Protein AF-A0A925C8S7-F1 (afdb_monomer_lite)

Secondary structure (DSSP, 8-state):
--TTTBSSSBTTS--B-SSSB-S-SSPPTT-SEEPPPHHHHHHHHHEETTTTSTT--EE-SBTTTBSSPPPB-SBTTBSBSTT--BTTBTTGGGSSPTT-STT---TT----SSSS-EEEEEEESSTTSTT-EEEESPPTT-TTHHHHTSTT--EEE-TT---TTEE---EEPPPP-----------------

Sequence (193 aa):
MGALVTGAYDTTTWGDDGPLFTDDPTHLPGAQFWIPTLDEWMKAARYDPNRFGDGQGGWWMYAGMSDVPLISGAPGEGQTSAGFHTELDPFAEWDIPLGAYPDIMSAYGLWDISGGASEWTEGFLFEGFPRDRILGGSYAGDSNYLINDHASVITSLWPGTGASNAGLRIASIPAAPSAPVLLISALFLRRRR

Foldseek 3Di:
DCCVQDAQFRCVQFDCPDLATRGDLGGDPPHFKDFAAPVRLQCQFFKACQLVHHSNIDGAQFFQNHVADWADDAQPVTQELALYADPVDGCVLQVQDWCSNVSTHHNNRDTDQEEAAFAFHSHAPDPVGRFWTKTGYFYRSNNCR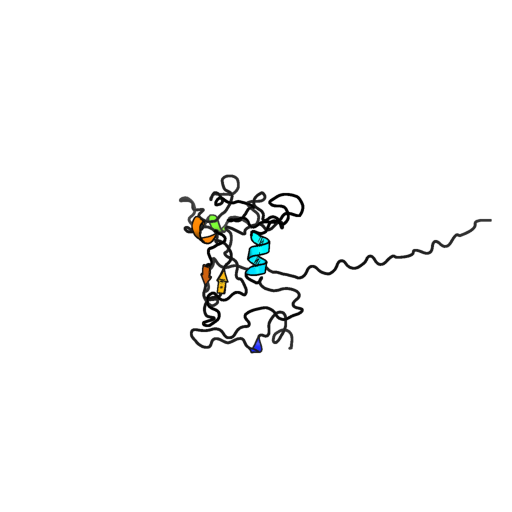RPRRGSVDIDIDGVPPPDPRYDTDMDGDPDDPPDPPPPPPPPDDDDDD

pLDDT: mean 86.59, std 15.98, range [40.0, 98.31]

Radius of gyration: 21.96 Å; chains: 1; bounding box: 50×80×53 Å

Structure (mmCIF, N/CA/C/O backbone):
data_AF-A0A925C8S7-F1
#
_entry.id   AF-A0A925C8S7-F1
#
loop_
_atom_site.group_PDB
_atom_site.id
_atom_site.type_symbol
_atom_site.label_atom_id
_atom_site.label_alt_id
_atom_site.label_comp_id
_atom_site.label_asym_id
_atom_site.label_entity_id
_atom_site.label_seq_id
_atom_site.pdbx_PDB_ins_code
_atom_site.Cartn_x
_atom_site.Cartn_y
_atom_site.Cartn_z
_atom_site.occupancy
_atom_site.B_iso_or_equiv
_atom_site.auth_seq_id
_atom_site.auth_comp_id
_atom_site.auth_asym_id
_atom_site.auth_atom_id
_atom_site.pdbx_PDB_model_num
ATOM 1 N N . MET A 1 1 ? -26.284 -16.530 13.982 1.00 44.78 1 MET A N 1
ATOM 2 C CA . MET A 1 1 ? -26.335 -15.193 13.353 1.00 44.78 1 MET A CA 1
ATOM 3 C C . MET A 1 1 ? -25.449 -14.166 14.088 1.00 44.78 1 MET A C 1
ATOM 5 O O . MET A 1 1 ? -25.812 -13.007 14.130 1.00 44.78 1 MET A O 1
ATOM 9 N N . GLY A 1 2 ? -24.290 -14.552 14.655 1.00 52.06 2 GLY A N 1
ATOM 10 C CA . GLY A 1 2 ? -23.420 -13.627 15.418 1.00 52.06 2 GLY A CA 1
ATOM 11 C C . GLY A 1 2 ? -22.152 -13.162 14.687 1.00 52.06 2 GLY A C 1
ATOM 12 O O . GLY A 1 2 ? -21.673 -12.071 14.949 1.00 52.06 2 GLY A O 1
ATOM 13 N N . ALA A 1 3 ? -21.649 -13.941 13.722 1.00 53.41 3 ALA A N 1
ATOM 14 C CA . ALA A 1 3 ? -20.408 -13.635 12.996 1.00 53.41 3 ALA A CA 1
ATOM 15 C C . ALA A 1 3 ? -20.514 -12.454 12.007 1.00 53.41 3 ALA A C 1
ATOM 17 O O . ALA A 1 3 ? -19.505 -12.018 11.474 1.00 53.41 3 ALA A O 1
ATOM 18 N N . LEU A 1 4 ? -21.734 -11.968 11.743 1.00 57.66 4 LEU A N 1
ATOM 19 C CA . LEU A 1 4 ? -22.007 -10.795 10.899 1.00 57.66 4 LEU A CA 1
ATOM 20 C C . LEU A 1 4 ? -22.246 -9.522 11.727 1.00 57.66 4 LEU A C 1
ATOM 22 O O . LEU A 1 4 ? -22.680 -8.525 11.173 1.00 57.66 4 LEU A O 1
ATOM 26 N N . VAL A 1 5 ? -22.075 -9.602 13.049 1.00 68.94 5 VAL A N 1
ATOM 27 C CA . VAL A 1 5 ? -22.294 -8.493 13.989 1.00 68.94 5 VAL A CA 1
ATOM 28 C C . VAL A 1 5 ? -20.959 -8.100 14.609 1.00 68.94 5 VAL A C 1
ATOM 30 O O . VAL A 1 5 ? -20.624 -6.926 14.656 1.00 68.94 5 VAL A O 1
ATOM 33 N N . THR A 1 6 ? -20.172 -9.094 15.035 1.00 71.69 6 THR A N 1
ATOM 34 C CA . THR A 1 6 ? -18.820 -8.882 15.550 1.00 71.69 6 THR A CA 1
ATOM 35 C C . THR A 1 6 ? -17.863 -9.968 15.058 1.00 71.69 6 THR A C 1
ATOM 37 O O . THR A 1 6 ? -18.210 -11.151 14.968 1.00 71.69 6 THR A O 1
ATOM 40 N N . GLY A 1 7 ? -16.647 -9.551 14.712 1.00 85.38 7 GLY A N 1
ATOM 41 C CA . GLY A 1 7 ? -15.565 -10.400 14.217 1.00 85.38 7 GLY A CA 1
ATOM 42 C C . GLY A 1 7 ? -14.228 -9.681 14.361 1.00 85.38 7 GLY A C 1
ATOM 43 O O . GLY A 1 7 ? -13.838 -9.339 15.472 1.00 85.38 7 GLY A O 1
ATOM 44 N N . ALA A 1 8 ? -13.547 -9.422 13.241 1.00 90.00 8 ALA A N 1
ATOM 45 C CA . ALA A 1 8 ? -12.416 -8.493 13.233 1.00 90.00 8 ALA A CA 1
ATOM 46 C C . ALA A 1 8 ? -12.849 -7.046 13.536 1.00 90.00 8 ALA A C 1
ATOM 48 O O . ALA A 1 8 ? -12.054 -6.284 14.061 1.00 90.00 8 ALA A O 1
ATOM 49 N N . TYR A 1 9 ? -14.109 -6.698 13.264 1.00 90.94 9 TYR A N 1
ATOM 50 C CA . TYR A 1 9 ? -14.705 -5.377 13.487 1.00 90.94 9 TYR A CA 1
ATOM 51 C C . TYR A 1 9 ? -16.067 -5.522 14.178 1.00 90.94 9 TYR A C 1
ATOM 53 O O . TYR A 1 9 ? -16.670 -6.605 14.106 1.00 90.94 9 TYR A O 1
ATOM 61 N N . ASP A 1 10 ? -16.552 -4.462 14.830 1.00 88.38 10 ASP A N 1
ATOM 62 C CA . ASP A 1 10 ? -17.949 -4.356 15.256 1.00 88.38 10 ASP A CA 1
ATOM 63 C C . ASP A 1 10 ? -18.743 -3.691 14.131 1.00 88.38 10 ASP A C 1
ATOM 65 O O . ASP A 1 10 ? -18.639 -2.496 13.881 1.00 88.38 10 ASP A O 1
ATOM 69 N N . THR A 1 11 ? -19.541 -4.470 13.406 1.00 87.19 11 THR A N 1
ATOM 70 C CA . THR A 1 11 ? -20.295 -3.938 12.265 1.00 87.19 11 THR A CA 1
ATOM 71 C C . THR A 1 11 ? -21.618 -3.302 12.685 1.00 87.19 11 THR A C 1
ATOM 73 O O . THR A 1 11 ? -22.384 -2.873 11.826 1.00 87.19 11 THR A O 1
ATOM 76 N N . THR A 1 12 ? -21.934 -3.253 13.985 1.00 83.00 12 THR A N 1
ATOM 77 C CA . THR A 1 12 ? -23.134 -2.557 14.484 1.00 83.00 12 THR A CA 1
ATOM 78 C C . THR A 1 12 ? -22.972 -1.047 14.496 1.00 83.00 12 THR A C 1
ATOM 80 O O . THR A 1 12 ? -23.975 -0.335 14.482 1.00 83.00 12 THR A O 1
ATOM 83 N N . THR A 1 13 ? -21.728 -0.565 14.498 1.00 78.19 13 THR A N 1
ATOM 84 C CA . THR A 1 13 ? -21.407 0.860 14.405 1.00 78.19 13 THR A CA 1
ATOM 85 C C . THR A 1 13 ? -21.494 1.359 12.967 1.00 78.19 13 THR A C 1
ATOM 87 O O . THR A 1 13 ? -21.661 2.554 12.747 1.00 78.19 13 THR A O 1
ATOM 90 N N . TRP A 1 14 ? -21.453 0.456 11.983 1.00 85.06 14 TRP A N 1
AT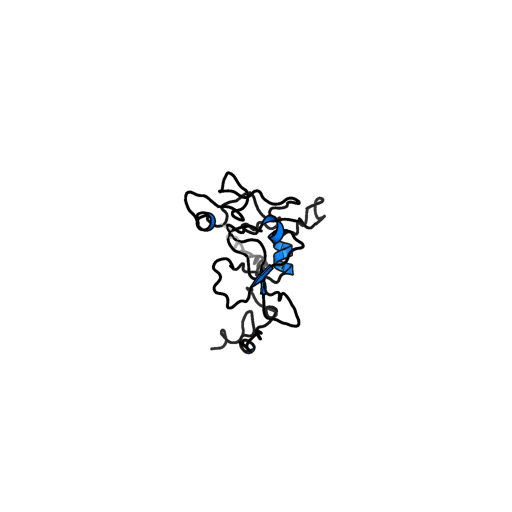OM 91 C CA . TRP A 1 14 ? -21.329 0.813 10.577 1.00 85.06 14 TRP A CA 1
ATOM 92 C C . TRP A 1 14 ? -22.607 1.451 10.038 1.00 85.06 14 TRP A C 1
ATOM 94 O O . TRP A 1 14 ? -23.706 0.898 10.116 1.00 85.06 14 TRP A O 1
ATOM 104 N N . GLY A 1 15 ? -22.426 2.609 9.426 1.00 77.19 15 GLY A N 1
ATOM 105 C CA . GLY A 1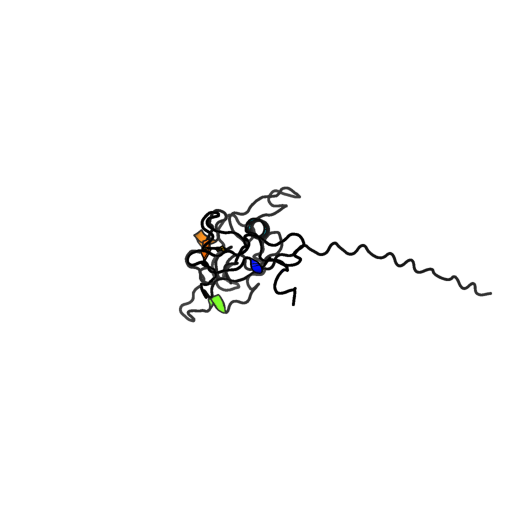 15 ? -23.474 3.435 8.867 1.00 77.19 15 GLY A CA 1
ATOM 106 C C . GLY A 1 15 ? -22.881 4.443 7.893 1.00 77.19 15 GLY A C 1
ATOM 107 O O . GLY A 1 15 ? -21.674 4.699 7.877 1.00 77.19 15 GLY A O 1
ATOM 108 N N . ASP A 1 16 ? -23.760 4.980 7.057 1.00 69.38 16 ASP A N 1
ATOM 109 C CA . ASP A 1 16 ? -23.465 6.084 6.153 1.00 69.38 16 ASP A CA 1
ATOM 110 C C . ASP A 1 16 ? -24.301 7.280 6.620 1.00 69.38 16 ASP A C 1
ATOM 112 O O . ASP A 1 16 ? -25.495 7.383 6.323 1.00 69.38 16 ASP A O 1
ATOM 116 N N . ASP A 1 17 ? -23.678 8.149 7.417 1.00 67.94 17 ASP A N 1
ATOM 117 C CA . ASP A 1 17 ? -24.306 9.339 8.001 1.00 67.94 17 ASP A CA 1
ATOM 118 C C . ASP A 1 17 ? -24.150 10.562 7.069 1.00 67.94 17 ASP A C 1
ATOM 120 O O . ASP A 1 17 ? -24.101 11.716 7.507 1.00 67.94 17 ASP A O 1
ATOM 124 N N . GLY A 1 18 ? -24.074 10.334 5.753 1.00 72.44 18 GLY A N 1
ATOM 125 C CA . GLY A 1 18 ? -23.979 11.372 4.731 1.00 72.44 18 GLY A CA 1
ATOM 126 C C . GLY A 1 18 ? -22.533 11.613 4.284 1.00 72.44 18 GLY A C 1
ATOM 127 O O . GLY A 1 18 ? -22.016 10.851 3.477 1.00 72.44 18 GLY A O 1
ATOM 128 N N . PRO A 1 19 ? -21.854 12.703 4.696 1.00 70.94 19 PRO A N 1
ATOM 129 C CA . PRO A 1 19 ? -20.469 12.936 4.282 1.00 70.94 19 PRO A CA 1
ATOM 130 C C . PRO A 1 19 ? -19.440 12.105 5.069 1.00 70.94 19 PRO A C 1
ATOM 132 O O . PRO A 1 19 ? -18.250 12.222 4.779 1.00 70.94 19 PRO A O 1
ATOM 135 N N . LEU A 1 20 ? -19.873 11.337 6.075 1.00 80.31 20 LEU A N 1
ATOM 136 C CA . LEU A 1 20 ? -19.035 10.621 7.037 1.00 80.31 20 LEU A CA 1
ATOM 137 C C . LEU A 1 20 ? -19.468 9.163 7.157 1.00 80.31 20 LEU A C 1
ATOM 139 O O . LEU A 1 20 ? -20.656 8.857 7.048 1.00 80.31 20 LEU A O 1
ATOM 143 N N . PHE A 1 21 ? -18.508 8.305 7.488 1.00 77.62 21 PHE A N 1
ATOM 144 C CA . PHE A 1 21 ? -18.774 6.935 7.908 1.00 77.62 21 PHE A CA 1
ATOM 145 C C . PHE A 1 21 ? -18.644 6.796 9.419 1.00 77.62 21 PHE A C 1
ATOM 147 O O . PHE A 1 21 ? -17.892 7.528 10.068 1.00 77.62 21 PHE A O 1
ATOM 154 N N . THR A 1 22 ? -19.391 5.846 9.971 1.00 79.75 22 THR A N 1
ATOM 155 C CA . THR A 1 22 ? -19.389 5.519 11.404 1.00 79.75 22 THR A CA 1
ATOM 156 C C . THR A 1 22 ? -18.744 4.165 11.698 1.00 79.75 22 THR A C 1
ATOM 158 O O . THR A 1 22 ? -18.943 3.602 12.770 1.00 79.75 22 THR A O 1
ATOM 161 N N . ASP A 1 23 ? -17.989 3.625 10.742 1.00 82.12 23 ASP A N 1
ATOM 162 C CA . ASP A 1 23 ? -17.251 2.380 10.903 1.00 82.12 23 ASP A CA 1
ATOM 163 C C . ASP A 1 23 ? -16.027 2.537 11.818 1.00 82.12 23 ASP A C 1
ATOM 165 O O . ASP A 1 23 ? -15.499 3.63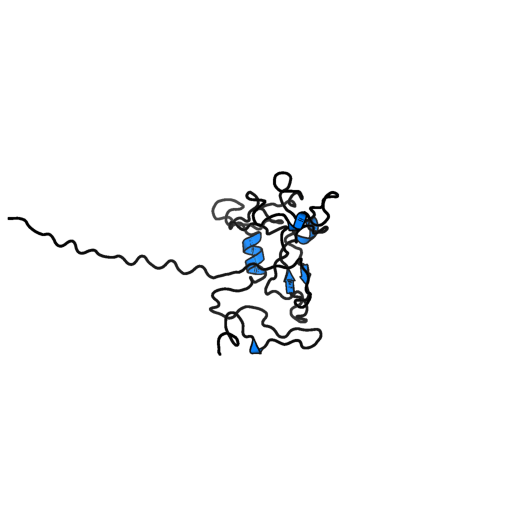0 12.042 1.00 82.12 23 ASP A O 1
ATOM 169 N N . ASP A 1 24 ? -15.577 1.419 12.387 1.00 78.56 24 ASP A N 1
ATOM 170 C CA . ASP A 1 24 ? -14.487 1.448 13.358 1.00 78.56 24 ASP A CA 1
ATOM 171 C C . ASP A 1 24 ? -13.149 1.844 12.685 1.00 78.56 24 ASP A C 1
ATOM 173 O O . ASP A 1 24 ? -12.842 1.394 11.574 1.00 78.56 24 ASP A O 1
ATOM 177 N N . PRO A 1 25 ? -12.314 2.683 13.332 1.00 76.69 25 PRO A N 1
ATOM 178 C CA . PRO A 1 25 ? -10.999 3.068 12.815 1.00 76.69 25 PRO A CA 1
ATOM 179 C C . PRO A 1 25 ? -9.988 1.929 12.785 1.00 76.69 25 PRO A C 1
ATOM 181 O O . PRO A 1 25 ? -9.021 2.032 12.049 1.00 76.69 25 PRO A O 1
ATOM 184 N N . THR A 1 26 ? -10.146 0.907 13.622 1.00 86.19 26 THR A N 1
ATOM 185 C CA . THR A 1 26 ? -9.201 -0.207 13.730 1.00 86.19 26 THR A CA 1
ATOM 186 C C . THR A 1 26 ? -9.927 -1.478 14.122 1.00 86.19 26 THR A C 1
ATOM 188 O O . THR A 1 26 ? -10.945 -1.432 14.818 1.00 86.19 26 THR A O 1
ATOM 191 N N . HIS A 1 27 ? -9.364 -2.615 13.743 1.00 92.75 27 HIS A N 1
ATOM 192 C CA . HIS A 1 27 ? -9.842 -3.922 14.168 1.00 92.75 27 HIS A CA 1
ATOM 193 C C . HIS A 1 27 ? -9.910 -4.086 15.701 1.00 92.75 27 HIS A C 1
ATOM 195 O O . HIS A 1 27 ? -9.192 -3.452 16.480 1.00 92.75 27 HIS A O 1
ATOM 201 N N . LEU A 1 28 ? -10.782 -4.993 16.143 1.00 92.06 28 LEU A N 1
ATOM 202 C CA . LEU A 1 28 ? -10.978 -5.364 17.539 1.00 92.06 28 LEU A CA 1
ATOM 203 C C . LEU A 1 28 ? -9.812 -6.222 18.065 1.00 92.06 28 LEU A C 1
ATOM 205 O O . LEU A 1 28 ? -9.273 -7.067 17.339 1.00 92.06 28 LEU A O 1
ATOM 209 N N . PRO A 1 29 ? -9.470 -6.108 19.364 1.00 90.00 29 PRO A N 1
ATOM 210 C CA . PRO A 1 29 ? -8.509 -7.003 19.995 1.00 90.00 29 PRO A CA 1
ATOM 211 C C . PRO A 1 29 ? -8.877 -8.479 19.799 1.00 90.00 29 PRO A C 1
ATOM 213 O O . PRO A 1 29 ? -9.998 -8.901 20.080 1.00 90.00 29 PRO A O 1
ATOM 216 N N . GLY A 1 30 ? -7.906 -9.281 19.361 1.00 87.31 30 GLY A N 1
ATOM 217 C CA . GLY A 1 30 ? -8.098 -10.712 19.108 1.00 87.31 30 GLY A CA 1
ATOM 218 C C . GLY A 1 30 ? -8.568 -11.061 17.692 1.00 87.31 30 GLY A C 1
ATOM 219 O O . GLY A 1 30 ? -8.778 -12.246 17.418 1.00 87.31 30 GLY A O 1
ATOM 220 N N . ALA A 1 31 ? -8.695 -10.080 16.789 1.00 91.25 31 ALA A N 1
ATOM 221 C CA . ALA A 1 31 ? -8.850 -10.343 15.361 1.00 91.25 31 ALA A CA 1
ATOM 222 C C . ALA A 1 31 ? -7.713 -11.249 14.848 1.00 91.25 31 ALA A C 1
ATOM 224 O O . ALA A 1 31 ? -6.544 -11.061 15.182 1.00 91.25 31 ALA A O 1
ATOM 225 N N . GLN A 1 32 ? -8.058 -12.258 14.043 1.00 90.25 32 GLN A N 1
ATOM 226 C CA . GLN A 1 32 ? -7.066 -13.156 13.430 1.00 90.25 32 GLN A CA 1
ATOM 227 C C . GLN A 1 32 ? -6.584 -12.641 12.072 1.00 90.25 32 GLN A C 1
ATOM 229 O O . GLN A 1 32 ? -5.435 -12.869 11.708 1.00 90.25 32 GLN A O 1
ATOM 234 N N . PHE A 1 33 ? -7.468 -11.950 11.352 1.00 92.31 33 PHE A N 1
ATOM 235 C CA . PHE A 1 33 ? -7.221 -11.347 10.049 1.00 92.31 33 PHE A CA 1
ATOM 236 C C . PHE A 1 33 ? -7.908 -9.984 10.005 1.00 92.31 33 PHE A C 1
ATOM 238 O O . PHE A 1 33 ? -9.047 -9.876 10.464 1.00 92.31 33 PHE A O 1
ATOM 245 N N . TRP A 1 34 ? -7.236 -8.973 9.467 1.00 95.06 34 TRP A N 1
ATOM 246 C CA . TRP A 1 34 ? -7.757 -7.608 9.346 1.00 95.06 34 TRP A CA 1
ATOM 247 C C . TRP A 1 34 ? -7.114 -6.886 8.154 1.00 95.06 34 TRP A C 1
ATOM 249 O O . TRP A 1 34 ? -6.152 -7.379 7.557 1.00 95.06 34 TRP A O 1
ATOM 259 N N . ILE A 1 35 ? -7.667 -5.735 7.780 1.00 94.81 35 ILE A N 1
ATOM 260 C CA . ILE A 1 35 ? -7.003 -4.791 6.874 1.00 94.81 35 ILE A CA 1
ATOM 261 C C . ILE A 1 35 ? -5.860 -4.147 7.668 1.00 94.81 35 ILE A C 1
ATOM 263 O O . ILE A 1 35 ? -6.124 -3.711 8.774 1.00 94.81 35 ILE A O 1
ATOM 267 N N . PRO A 1 36 ? -4.613 -4.065 7.179 1.00 96.12 36 PRO A N 1
ATOM 268 C CA . PRO A 1 36 ? -3.522 -3.461 7.933 1.00 96.12 36 PRO A CA 1
ATOM 269 C C . PRO A 1 36 ? -3.837 -2.032 8.389 1.00 96.12 36 PRO A C 1
ATOM 271 O O . PRO A 1 36 ? -4.373 -1.216 7.631 1.00 96.12 36 PRO A O 1
ATOM 274 N N . THR A 1 37 ? -3.411 -1.687 9.600 1.00 95.19 37 THR A N 1
ATOM 275 C CA . THR A 1 37 ? -3.263 -0.276 9.979 1.00 95.19 37 THR A CA 1
ATOM 276 C C . THR A 1 37 ? -2.218 0.397 9.082 1.00 95.19 37 THR A C 1
ATOM 278 O O . THR A 1 37 ? -1.364 -0.271 8.488 1.00 95.19 37 THR A O 1
ATOM 281 N N . LEU A 1 38 ? -2.233 1.732 9.003 1.00 94.69 38 LEU A N 1
ATOM 282 C CA . LEU A 1 38 ? -1.199 2.460 8.259 1.00 94.69 38 LEU A CA 1
ATOM 283 C C . LEU A 1 38 ? 0.210 2.145 8.790 1.00 94.69 38 LEU A C 1
ATOM 285 O O . LEU A 1 38 ? 1.130 1.955 8.000 1.00 94.69 38 LEU A O 1
ATOM 289 N N . ASP A 1 39 ? 0.374 2.036 10.108 1.00 95.19 39 ASP A N 1
ATOM 290 C CA . ASP A 1 39 ? 1.664 1.728 10.732 1.00 95.19 39 ASP A CA 1
ATOM 291 C C . ASP A 1 39 ? 2.158 0.320 10.380 1.00 95.19 39 ASP A C 1
ATOM 293 O O . ASP A 1 39 ? 3.337 0.131 10.063 1.00 95.19 39 ASP A O 1
ATOM 297 N N . GLU A 1 40 ? 1.266 -0.675 10.401 1.00 96.56 40 GLU A N 1
ATOM 298 C CA . GLU A 1 40 ? 1.587 -2.041 9.975 1.00 96.56 40 GLU A CA 1
ATOM 299 C C . GLU A 1 40 ? 1.978 -2.080 8.501 1.00 96.56 40 GLU A C 1
ATOM 301 O O . GLU A 1 40 ? 3.010 -2.666 8.160 1.00 96.56 40 GLU A O 1
ATOM 306 N N . TRP A 1 41 ? 1.196 -1.420 7.642 1.00 96.88 41 TRP A N 1
ATOM 307 C CA . TRP A 1 41 ? 1.466 -1.342 6.211 1.00 96.88 41 TRP A CA 1
ATOM 308 C C . TRP A 1 41 ? 2.812 -0.669 5.934 1.00 96.88 41 TRP A C 1
ATOM 310 O O . TRP A 1 41 ? 3.669 -1.241 5.262 1.00 96.88 41 TRP A O 1
ATOM 320 N N . MET A 1 42 ? 3.050 0.507 6.522 1.00 97.00 42 MET A N 1
ATOM 321 C CA . MET A 1 42 ? 4.291 1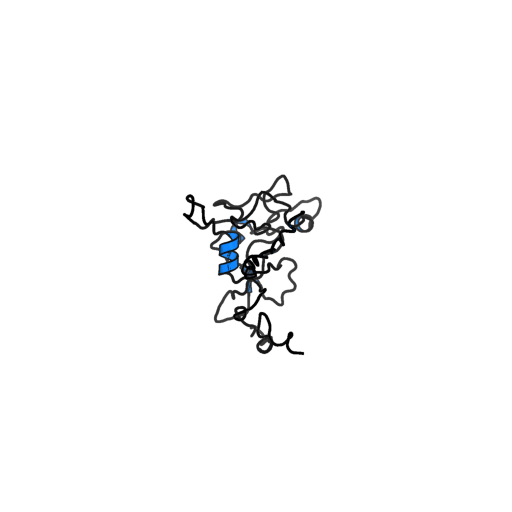.263 6.353 1.00 97.00 42 MET A CA 1
ATOM 322 C C . MET A 1 42 ? 5.500 0.463 6.819 1.00 97.00 42 MET A C 1
ATOM 324 O O . MET A 1 42 ? 6.507 0.393 6.107 1.00 97.00 42 MET A O 1
ATOM 328 N N . LYS A 1 43 ? 5.410 -0.171 7.991 1.00 97.31 43 LYS A N 1
ATOM 329 C CA . LYS A 1 43 ? 6.491 -1.008 8.511 1.00 97.31 43 LYS A CA 1
ATOM 330 C C . LYS A 1 43 ? 6.772 -2.180 7.580 1.00 97.31 43 LYS A C 1
ATOM 332 O O . LYS A 1 43 ? 7.923 -2.387 7.211 1.00 97.31 43 LYS A O 1
ATOM 337 N N . ALA A 1 44 ? 5.745 -2.917 7.170 1.00 97.06 44 ALA A N 1
ATOM 338 C CA . ALA A 1 44 ? 5.923 -4.077 6.307 1.00 97.06 44 ALA A CA 1
ATOM 339 C C . ALA A 1 44 ? 6.449 -3.695 4.911 1.00 97.06 44 ALA A C 1
ATOM 341 O O . ALA A 1 44 ? 7.215 -4.454 4.314 1.00 97.06 44 ALA A O 1
ATOM 342 N N . ALA A 1 45 ? 6.080 -2.513 4.413 1.00 97.19 45 ALA A N 1
ATOM 343 C CA . ALA A 1 45 ? 6.481 -2.006 3.109 1.00 97.19 45 ALA A CA 1
ATOM 344 C C . ALA A 1 45 ? 7.911 -1.436 3.072 1.00 97.19 45 ALA A C 1
ATOM 346 O O . ALA A 1 45 ? 8.612 -1.611 2.074 1.00 97.19 45 ALA A O 1
ATOM 347 N N . ARG A 1 46 ? 8.344 -0.726 4.125 1.00 97.31 46 ARG A N 1
ATOM 348 C CA . ARG A 1 46 ? 9.537 0.147 4.072 1.00 97.31 46 ARG A CA 1
ATOM 349 C C . ARG A 1 46 ? 10.529 -0.023 5.212 1.00 97.31 46 ARG A C 1
ATOM 351 O O . ARG A 1 46 ? 11.671 0.418 5.069 1.00 97.31 46 ARG A O 1
ATOM 358 N N . TYR A 1 47 ? 10.133 -0.613 6.336 1.00 98.31 47 TYR A N 1
ATOM 359 C CA . TYR A 1 47 ? 11.085 -0.861 7.410 1.00 98.31 47 TYR A CA 1
ATOM 360 C C . TYR A 1 47 ? 11.914 -2.100 7.091 1.00 98.31 47 TYR A C 1
ATOM 362 O O . TYR A 1 47 ? 11.387 -3.162 6.769 1.00 98.31 47 TYR A O 1
ATOM 370 N N . ASP A 1 48 ? 13.221 -1.957 7.222 1.00 98.31 48 ASP A N 1
ATOM 371 C CA . ASP A 1 48 ? 14.179 -3.038 7.096 1.00 98.31 48 ASP A CA 1
ATOM 372 C C . ASP A 1 48 ? 14.913 -3.183 8.433 1.00 98.31 48 ASP A C 1
ATOM 374 O O . ASP A 1 48 ? 15.587 -2.236 8.850 1.00 98.31 48 ASP A O 1
ATOM 378 N N . PRO A 1 49 ? 14.791 -4.331 9.130 1.00 98.00 49 PRO A N 1
ATOM 379 C CA . PRO A 1 49 ? 15.436 -4.548 10.423 1.00 98.00 49 PRO A CA 1
ATOM 380 C C . PRO A 1 49 ? 16.967 -4.614 10.342 1.00 98.00 49 PRO A C 1
ATOM 382 O O . PRO A 1 49 ? 17.617 -4.529 11.382 1.00 98.00 49 PRO A O 1
ATOM 385 N N . ASN A 1 50 ? 17.534 -4.745 9.140 1.00 97.94 50 ASN A N 1
ATOM 386 C CA . ASN A 1 50 ? 18.963 -4.932 8.905 1.00 97.94 50 ASN A CA 1
ATOM 387 C C . ASN A 1 50 ? 19.573 -3.881 7.966 1.00 97.94 50 ASN A C 1
ATOM 389 O O . ASN A 1 50 ? 20.688 -4.073 7.473 1.00 97.94 50 ASN A O 1
ATOM 393 N N . ARG A 1 51 ? 18.874 -2.764 7.720 1.00 97.50 51 ARG A N 1
ATOM 394 C CA . ARG A 1 51 ? 19.288 -1.751 6.737 1.00 97.50 51 ARG A CA 1
ATOM 395 C C . ARG A 1 51 ? 20.728 -1.268 6.913 1.00 97.50 51 ARG A C 1
ATOM 397 O O . ARG A 1 51 ? 21.436 -1.059 5.932 1.00 97.50 51 ARG A O 1
ATOM 404 N N . PHE A 1 52 ? 21.152 -1.055 8.157 1.00 98.00 52 PHE A N 1
ATOM 405 C CA . PHE A 1 52 ? 22.483 -0.548 8.502 1.00 98.00 52 PHE A CA 1
ATOM 406 C C . PHE A 1 52 ? 23.414 -1.645 9.048 1.00 98.00 52 PHE A C 1
ATOM 408 O O . PHE A 1 52 ? 24.441 -1.347 9.657 1.00 98.00 52 PHE A O 1
ATOM 415 N N . GLY A 1 53 ? 23.070 -2.916 8.830 1.00 95.56 53 GLY A N 1
ATOM 416 C CA . GLY A 1 53 ? 23.759 -4.085 9.377 1.00 95.56 53 GLY A CA 1
ATOM 417 C C . GLY A 1 53 ? 22.852 -4.918 10.281 1.00 95.56 53 GLY A C 1
ATOM 418 O O . GLY A 1 53 ? 21.719 -4.538 10.557 1.00 95.56 53 GLY A O 1
ATOM 419 N N . ASP A 1 54 ? 23.357 -6.060 10.748 1.00 97.12 54 ASP A N 1
ATOM 420 C CA . ASP A 1 54 ? 22.580 -7.032 11.531 1.00 97.12 54 ASP A CA 1
ATOM 421 C C . ASP A 1 54 ? 21.932 -6.394 12.775 1.00 97.12 54 ASP A C 1
ATOM 423 O O . ASP A 1 54 ? 22.619 -5.822 13.629 1.00 97.12 54 ASP A O 1
ATOM 427 N N . GLY A 1 55 ? 20.598 -6.436 12.834 1.00 96.25 55 GLY A N 1
ATOM 428 C CA . GLY A 1 55 ? 19.775 -5.833 13.885 1.00 96.25 55 GLY A CA 1
ATOM 429 C C . GLY A 1 55 ? 19.750 -4.299 13.913 1.00 96.25 55 GLY A C 1
ATOM 430 O O . GLY A 1 55 ? 19.173 -3.715 14.834 1.00 96.25 55 GLY A O 1
ATOM 431 N N . GLN A 1 56 ? 20.373 -3.628 12.944 1.00 97.94 56 GLN A N 1
ATOM 432 C CA . GLN A 1 56 ? 20.415 -2.170 12.846 1.00 97.94 56 GLN A CA 1
ATOM 433 C C . GLN A 1 56 ? 19.415 -1.692 11.794 1.00 97.94 56 GLN A C 1
ATOM 435 O O . GLN A 1 56 ? 19.748 -1.495 10.624 1.00 97.94 56 GLN A O 1
ATOM 440 N N . GLY A 1 57 ? 18.167 -1.518 12.223 1.00 97.94 57 GLY A N 1
ATOM 441 C CA . GLY A 1 57 ? 17.076 -1.223 11.304 1.00 97.94 57 GLY A CA 1
ATOM 442 C C . GLY A 1 57 ? 16.992 0.226 10.818 1.00 97.94 57 GLY A C 1
ATOM 443 O O . GLY A 1 57 ? 17.551 1.147 11.415 1.00 97.94 57 GLY A O 1
ATOM 444 N N . GLY A 1 58 ? 16.230 0.436 9.744 1.00 98.25 58 GLY A N 1
ATOM 445 C CA . GLY A 1 58 ? 15.964 1.748 9.153 1.00 98.25 58 GLY A CA 1
ATOM 446 C C . GLY A 1 58 ? 14.807 1.736 8.147 1.00 98.25 58 GLY A C 1
ATOM 447 O O . GLY A 1 58 ? 14.269 0.684 7.820 1.00 98.25 58 GLY A O 1
ATOM 448 N N . TRP A 1 59 ? 14.423 2.920 7.658 1.00 98.12 59 TRP A N 1
ATOM 449 C CA . TRP A 1 59 ? 13.221 3.130 6.829 1.00 98.12 59 TRP A CA 1
ATOM 450 C C . TRP A 1 59 ? 13.543 3.598 5.415 1.00 98.12 59 TRP A C 1
ATOM 452 O O . TRP A 1 59 ? 14.009 4.725 5.240 1.00 98.12 59 TRP A O 1
ATOM 462 N N . TRP A 1 60 ? 13.300 2.766 4.412 1.00 98.31 60 TRP A N 1
ATOM 463 C CA . TRP A 1 60 ? 13.489 3.140 3.010 1.00 98.31 60 TRP A CA 1
ATOM 464 C C . TRP A 1 60 ? 12.483 4.212 2.568 1.00 98.31 60 TRP A C 1
ATOM 466 O O . TRP A 1 60 ? 11.338 4.213 3.025 1.00 98.31 60 TRP A O 1
ATOM 476 N N . MET A 1 61 ? 12.903 5.142 1.702 1.00 97.88 61 MET A N 1
ATOM 477 C CA . MET A 1 61 ? 11.998 6.185 1.188 1.00 97.88 61 MET A CA 1
ATOM 478 C C . MET A 1 61 ? 10.980 5.628 0.188 1.00 97.88 61 MET A C 1
ATOM 480 O O . MET A 1 61 ? 9.851 6.115 0.135 1.00 97.88 61 MET A O 1
ATOM 484 N N . TYR A 1 62 ? 11.346 4.589 -0.560 1.00 97.69 62 TYR A N 1
ATOM 485 C CA . TYR A 1 62 ? 10.494 3.920 -1.541 1.00 97.69 62 TYR A CA 1
ATOM 486 C C . TYR A 1 62 ? 10.407 2.415 -1.253 1.00 97.69 62 TYR A C 1
ATOM 488 O O . TYR A 1 62 ? 11.147 1.867 -0.430 1.00 97.69 62 TYR A O 1
ATOM 496 N N . ALA A 1 63 ? 9.476 1.743 -1.932 1.00 94.94 63 ALA A N 1
ATOM 497 C CA . ALA A 1 63 ? 9.386 0.285 -1.945 1.00 94.94 63 ALA A CA 1
ATOM 498 C C . ALA A 1 63 ? 10.654 -0.363 -2.538 1.00 94.94 63 ALA A C 1
ATOM 500 O O . ALA A 1 63 ? 11.494 0.310 -3.135 1.00 94.94 63 ALA A O 1
ATOM 501 N N . GLY A 1 64 ? 10.796 -1.683 -2.384 1.00 96.06 64 GLY A N 1
ATOM 502 C CA . GLY A 1 64 ? 11.925 -2.414 -2.972 1.00 96.06 64 GLY A CA 1
ATOM 503 C C . GLY A 1 64 ? 13.267 -2.149 -2.286 1.00 96.06 64 GLY A C 1
ATOM 504 O O . GLY A 1 64 ? 14.307 -2.253 -2.926 1.00 96.06 64 GLY A O 1
ATOM 505 N N . MET A 1 65 ? 13.246 -1.763 -1.003 1.00 97.56 65 MET A N 1
ATOM 506 C CA . MET A 1 65 ? 14.445 -1.462 -0.210 1.00 97.56 65 MET A CA 1
ATOM 507 C C . MET A 1 65 ? 15.325 -0.358 -0.831 1.00 97.56 65 MET A C 1
ATOM 509 O O . MET A 1 65 ? 16.542 -0.501 -0.934 1.00 97.56 65 MET A O 1
ATOM 513 N N . SER A 1 66 ? 14.701 0.747 -1.260 1.00 96.94 66 SER A N 1
ATOM 514 C CA . SER A 1 66 ? 15.358 1.799 -2.044 1.00 96.94 66 SER A CA 1
ATOM 515 C C . SER A 1 66 ? 15.123 3.213 -1.493 1.00 96.94 66 SER A C 1
ATOM 517 O O . SER A 1 66 ? 14.064 3.534 -0.952 1.00 96.94 66 SER A O 1
ATOM 519 N N . ASP A 1 67 ? 16.116 4.091 -1.667 1.00 97.81 67 ASP A N 1
ATOM 520 C CA . ASP A 1 67 ? 15.992 5.543 -1.440 1.00 97.81 67 ASP A CA 1
ATOM 521 C C . ASP A 1 67 ? 15.711 6.335 -2.726 1.00 97.81 67 ASP A C 1
ATOM 523 O O . ASP A 1 67 ? 15.565 7.557 -2.693 1.00 97.81 67 ASP A O 1
ATOM 527 N N . VAL A 1 68 ? 15.617 5.646 -3.862 1.00 97.56 68 VAL A N 1
ATOM 528 C CA . VAL A 1 68 ? 15.221 6.220 -5.151 1.00 97.56 68 VAL A CA 1
ATOM 529 C C . VAL A 1 68 ? 13.950 5.538 -5.666 1.00 97.56 68 VAL A C 1
ATOM 531 O O . VAL A 1 68 ? 13.738 4.363 -5.348 1.00 97.56 68 VAL A O 1
ATOM 534 N N . PRO A 1 69 ? 13.109 6.237 -6.453 1.00 97.25 69 PRO A N 1
ATOM 535 C CA . PRO A 1 69 ? 11.920 5.631 -7.040 1.00 97.25 69 PRO A CA 1
ATOM 536 C C . PRO A 1 69 ? 12.258 4.399 -7.882 1.00 97.25 69 PRO A C 1
ATOM 538 O O . PRO A 1 69 ? 13.306 4.352 -8.531 1.00 97.25 69 PRO A O 1
ATOM 541 N N . LEU A 1 70 ? 11.343 3.431 -7.902 1.00 98.00 70 LEU A N 1
ATOM 542 C CA . LEU A 1 70 ? 11.425 2.281 -8.798 1.00 98.00 70 LEU A CA 1
ATOM 543 C C . LEU A 1 70 ? 11.278 2.727 -10.255 1.00 98.00 70 LEU A C 1
ATOM 545 O O . LEU A 1 70 ? 10.568 3.683 -10.560 1.00 98.00 70 LEU A O 1
ATOM 549 N N . ILE A 1 71 ? 11.944 2.027 -11.167 1.00 98.19 71 ILE A N 1
ATOM 550 C CA . ILE A 1 71 ? 11.840 2.299 -12.602 1.00 98.19 71 ILE A CA 1
ATOM 551 C C . ILE A 1 71 ? 10.542 1.682 -13.127 1.00 98.19 71 ILE A C 1
ATOM 553 O O . ILE A 1 71 ? 10.359 0.470 -13.057 1.00 98.19 71 ILE A O 1
ATOM 557 N N . SER A 1 72 ? 9.647 2.498 -13.675 1.00 97.94 72 SER A N 1
ATOM 558 C CA . SER A 1 72 ? 8.436 2.004 -14.337 1.00 97.94 72 SER A CA 1
ATOM 559 C C . SER A 1 72 ? 8.753 1.214 -15.611 1.00 97.94 72 SER A C 1
ATOM 561 O O . SER A 1 72 ? 9.634 1.600 -16.383 1.00 97.94 72 SER A O 1
ATOM 563 N N . GLY A 1 73 ? 8.018 0.130 -15.858 1.00 96.56 73 GLY A N 1
ATOM 564 C CA . GLY A 1 73 ? 8.114 -0.626 -17.104 1.00 96.56 73 GLY A CA 1
ATOM 565 C C . GLY A 1 73 ? 7.498 -2.015 -17.012 1.00 96.56 73 GLY A C 1
ATOM 566 O O . GLY A 1 73 ? 7.185 -2.502 -15.927 1.00 96.56 73 GLY A O 1
ATOM 567 N N . ALA A 1 74 ? 7.364 -2.681 -18.159 1.00 95.88 74 ALA A N 1
ATOM 568 C CA . ALA A 1 74 ? 6.933 -4.074 -18.210 1.00 95.88 74 ALA A CA 1
ATOM 569 C C . ALA A 1 74 ? 7.900 -4.990 -17.425 1.00 95.88 74 ALA A C 1
ATOM 571 O O . ALA A 1 74 ? 9.088 -4.666 -17.296 1.00 95.88 74 ALA A O 1
ATOM 572 N N . PRO A 1 75 ? 7.440 -6.153 -16.932 1.00 96.19 75 PRO A N 1
ATOM 573 C CA . PRO A 1 75 ? 8.315 -7.138 -16.303 1.00 96.19 75 PRO A CA 1
ATOM 574 C C . PRO A 1 75 ? 9.517 -7.497 -17.192 1.00 96.19 75 PRO A C 1
ATOM 576 O O . PRO A 1 75 ? 9.357 -7.786 -18.377 1.00 96.19 75 PRO A O 1
ATOM 579 N N . GLY A 1 76 ? 10.722 -7.469 -16.618 1.00 95.19 76 GLY A N 1
ATOM 580 C CA . GLY A 1 76 ? 11.990 -7.679 -17.333 1.00 95.19 76 GLY A CA 1
ATOM 581 C C . GLY A 1 76 ? 12.660 -6.398 -17.847 1.00 95.19 76 GLY A C 1
ATOM 582 O O . GLY A 1 76 ? 13.868 -6.407 -18.061 1.00 95.19 76 GLY A O 1
ATOM 583 N N . GLU A 1 77 ? 11.912 -5.299 -17.968 1.00 95.81 77 GLU A N 1
ATOM 584 C CA . GLU A 1 77 ? 12.421 -3.979 -18.376 1.00 95.81 77 GLU A CA 1
ATOM 585 C C . GLU A 1 77 ? 12.327 -2.944 -17.239 1.00 95.81 77 GLU A C 1
ATOM 587 O O . GLU A 1 77 ? 13.163 -2.047 -17.133 1.00 95.81 77 GLU A O 1
ATOM 592 N N . GLY A 1 78 ? 11.313 -3.074 -16.375 1.00 96.94 78 GLY A N 1
ATOM 593 C CA . GLY A 1 78 ? 11.068 -2.219 -15.214 1.00 96.94 78 GLY A CA 1
ATOM 594 C C . GLY A 1 78 ? 11.048 -2.973 -13.882 1.00 96.94 78 GLY A C 1
ATOM 595 O O . GLY A 1 78 ? 11.315 -4.170 -13.795 1.00 96.94 78 GLY A O 1
ATOM 596 N N . GLN A 1 79 ? 10.714 -2.232 -12.832 1.00 98.25 79 GLN A N 1
ATOM 597 C CA . GLN A 1 79 ? 10.679 -2.647 -11.428 1.00 98.25 79 GLN A CA 1
ATOM 598 C C . GLN A 1 79 ? 9.295 -2.450 -10.784 1.00 98.25 79 GLN A C 1
ATOM 600 O O . GLN A 1 79 ? 9.082 -2.881 -9.656 1.00 98.25 79 GLN A O 1
ATOM 605 N N . THR A 1 80 ? 8.373 -1.774 -11.468 1.00 98.25 80 THR A N 1
ATOM 606 C CA . THR A 1 80 ? 6.996 -1.548 -11.017 1.00 98.25 80 THR A CA 1
ATOM 607 C C . THR A 1 80 ? 6.070 -1.374 -12.218 1.00 98.25 80 THR A C 1
ATOM 609 O O . THR A 1 80 ? 6.488 -0.848 -13.256 1.00 98.25 80 THR A O 1
ATOM 612 N N . SER A 1 81 ? 4.811 -1.795 -12.070 1.00 97.31 81 SER A N 1
ATOM 613 C CA . SER A 1 81 ? 3.752 -1.497 -13.041 1.00 97.31 81 SER A CA 1
ATOM 614 C C . SER A 1 81 ? 3.147 -0.108 -12.832 1.00 97.31 81 SER A C 1
ATOM 616 O O . SER A 1 81 ? 2.383 0.368 -13.671 1.00 97.31 81 SER A O 1
ATOM 618 N N . ALA A 1 82 ? 3.493 0.584 -11.745 1.00 97.19 82 ALA A N 1
ATOM 619 C CA . ALA A 1 82 ? 3.109 1.972 -11.548 1.00 97.19 82 ALA A CA 1
ATOM 620 C C . ALA A 1 82 ? 3.705 2.858 -12.652 1.00 97.19 82 ALA A C 1
ATOM 622 O O . ALA A 1 82 ? 4.859 2.688 -13.052 1.00 97.19 82 ALA A O 1
ATOM 623 N N . GLY A 1 83 ? 2.896 3.771 -13.194 1.00 96.44 83 GLY A N 1
ATOM 624 C CA . GLY A 1 83 ? 3.272 4.637 -14.316 1.00 96.44 83 GLY A CA 1
ATOM 625 C C . GLY A 1 83 ? 3.537 3.923 -15.649 1.00 96.44 83 GLY A C 1
ATOM 626 O O . GLY A 1 83 ? 3.930 4.589 -16.609 1.00 96.44 83 GLY A O 1
ATOM 627 N N . PHE A 1 84 ? 3.361 2.597 -15.726 1.00 96.12 84 PHE A N 1
ATOM 628 C CA . PHE A 1 84 ? 3.563 1.854 -16.966 1.00 96.12 84 PHE A CA 1
ATOM 629 C C . PHE A 1 84 ? 2.357 2.059 -17.876 1.00 96.12 84 PHE A C 1
ATOM 631 O O . PHE A 1 84 ? 1.225 1.826 -17.469 1.00 96.12 84 PHE A O 1
ATOM 638 N N . HIS A 1 85 ? 2.622 2.469 -19.114 1.00 92.69 85 HIS A N 1
ATOM 639 C CA . HIS A 1 85 ? 1.629 2.580 -20.174 1.00 92.69 85 HIS A CA 1
ATOM 640 C C . HIS A 1 85 ? 2.265 2.189 -21.508 1.00 92.69 85 HIS A C 1
ATOM 642 O O . HIS A 1 85 ? 3.467 2.378 -21.718 1.00 92.69 85 HIS A O 1
ATOM 648 N N . THR A 1 86 ? 1.455 1.682 -22.434 1.00 89.94 86 THR A N 1
ATOM 649 C CA . THR A 1 86 ? 1.883 1.368 -23.799 1.00 89.94 86 THR A CA 1
ATOM 650 C C . THR A 1 86 ? 0.837 1.816 -24.812 1.00 89.94 86 THR A C 1
ATOM 652 O O . THR A 1 86 ? -0.361 1.655 -24.610 1.00 89.94 86 THR A O 1
ATOM 655 N N . GLU A 1 87 ? 1.298 2.348 -25.943 1.00 88.44 87 GLU A N 1
ATOM 656 C CA . GLU A 1 87 ? 0.428 2.779 -27.048 1.00 88.44 87 GLU A CA 1
ATOM 657 C C . GLU A 1 87 ? -0.262 1.598 -27.751 1.00 88.44 87 GLU A C 1
ATOM 659 O O . GLU A 1 87 ? -1.233 1.781 -28.484 1.00 88.44 87 GLU A O 1
ATOM 664 N N . LEU A 1 88 ? 0.261 0.380 -27.575 1.00 88.19 88 LEU A N 1
ATOM 665 C CA . LEU A 1 88 ? -0.270 -0.822 -28.219 1.00 88.19 88 LEU A CA 1
ATOM 666 C C . LEU A 1 88 ? -1.493 -1.393 -27.491 1.00 88.19 88 LEU A C 1
ATOM 668 O O . LEU A 1 88 ? -2.314 -2.047 -28.132 1.00 88.19 88 LEU A O 1
ATOM 672 N N . ASP A 1 89 ? -1.599 -1.152 -26.183 1.00 89.06 89 ASP A N 1
ATOM 673 C CA . ASP A 1 89 ? -2.679 -1.644 -25.331 1.00 89.06 89 ASP A CA 1
ATOM 674 C C . ASP A 1 89 ? -2.873 -0.711 -24.112 1.00 89.06 89 ASP A C 1
ATOM 676 O O . ASP A 1 89 ? -2.041 -0.706 -23.201 1.00 89.06 89 ASP A O 1
ATOM 680 N N . PRO A 1 90 ? -3.953 0.094 -24.089 1.00 82.38 90 PRO A N 1
ATOM 681 C CA . PRO A 1 90 ? -4.159 1.154 -23.103 1.00 82.38 90 PRO A CA 1
ATOM 682 C C . PRO A 1 90 ? -4.518 0.667 -21.689 1.00 82.38 90 PRO A C 1
ATOM 684 O O . PRO A 1 90 ? -4.806 1.512 -20.844 1.00 82.38 90 PRO A O 1
ATOM 687 N N . PHE A 1 91 ? -4.533 -0.645 -21.433 1.00 88.75 91 PHE A N 1
ATOM 688 C CA . PHE A 1 91 ? -4.753 -1.216 -20.097 1.00 88.75 91 PHE A CA 1
ATOM 689 C C . PHE A 1 91 ? -3.745 -2.312 -19.735 1.00 88.75 91 PHE A C 1
ATOM 691 O O . PHE A 1 91 ? -3.963 -3.049 -18.772 1.00 88.75 91 PHE A O 1
ATOM 698 N N . ALA A 1 92 ? -2.641 -2.426 -20.482 1.00 93.25 92 ALA A N 1
ATOM 699 C CA . ALA A 1 92 ? -1.666 -3.500 -20.303 1.00 93.25 92 ALA A CA 1
ATOM 700 C C . ALA A 1 92 ? -1.075 -3.552 -18.886 1.00 93.25 92 ALA A C 1
ATOM 702 O O . ALA A 1 92 ? -0.633 -4.606 -18.433 1.00 93.25 92 ALA A O 1
ATOM 703 N N . GLU A 1 93 ? -1.055 -2.427 -18.170 1.00 94.19 93 GLU A N 1
ATOM 704 C CA . GLU A 1 93 ? -0.623 -2.362 -16.778 1.00 94.19 93 GLU A CA 1
ATOM 705 C C . GLU A 1 93 ? -1.476 -3.221 -15.833 1.00 94.19 93 GLU A C 1
ATOM 707 O O . GLU A 1 93 ? -0.950 -3.743 -14.850 1.00 94.19 93 GLU A O 1
ATOM 712 N N . TRP A 1 94 ? -2.757 -3.424 -16.155 1.00 92.00 94 TRP A N 1
ATOM 713 C CA . TRP A 1 94 ? -3.691 -4.246 -15.380 1.00 92.00 94 TRP A CA 1
ATOM 714 C C . TRP A 1 94 ? -3.606 -5.735 -15.721 1.00 92.00 94 TRP A C 1
ATOM 716 O O . TRP A 1 94 ? -4.072 -6.566 -14.942 1.00 92.00 94 TRP A O 1
ATOM 726 N N . ASP A 1 95 ? -2.981 -6.078 -16.847 1.00 93.44 95 ASP A N 1
ATOM 727 C CA . ASP A 1 95 ? -2.729 -7.463 -17.249 1.00 93.44 95 ASP A CA 1
ATOM 728 C C . ASP A 1 95 ? -1.444 -8.032 -16.629 1.00 93.44 95 ASP A C 1
ATOM 730 O O . ASP A 1 95 ? -1.187 -9.237 -16.721 1.00 93.44 95 ASP A O 1
ATOM 734 N N . ILE A 1 96 ? -0.630 -7.188 -15.983 1.00 95.62 96 ILE A N 1
ATOM 735 C CA . ILE A 1 96 ? 0.586 -7.615 -15.290 1.00 95.62 96 ILE A CA 1
ATOM 736 C C . ILE A 1 96 ? 0.190 -8.442 -14.054 1.00 95.62 96 ILE A C 1
ATOM 738 O O . ILE A 1 96 ? -0.454 -7.917 -13.144 1.00 95.62 96 ILE A O 1
ATOM 742 N N . PRO A 1 97 ? 0.581 -9.730 -13.975 1.00 95.81 97 PRO A N 1
ATOM 743 C CA . PRO A 1 97 ? 0.251 -10.565 -12.825 1.00 95.81 97 PRO A CA 1
ATOM 744 C C . PRO A 1 97 ? 0.897 -10.052 -11.532 1.00 95.81 97 PRO A C 1
ATOM 746 O O . PRO A 1 97 ? 1.997 -9.502 -11.551 1.00 95.81 97 PRO A O 1
ATOM 749 N N . LEU A 1 98 ? 0.261 -10.325 -10.391 1.00 94.62 98 LEU A N 1
ATOM 750 C CA . LEU A 1 98 ? 0.885 -10.114 -9.080 1.00 94.62 98 LEU A CA 1
ATOM 751 C C . LEU A 1 98 ? 2.203 -10.896 -8.973 1.00 94.62 98 LEU A C 1
ATOM 753 O O . LEU A 1 98 ? 2.304 -12.032 -9.451 1.00 94.62 98 LEU A O 1
ATOM 757 N N . GLY A 1 99 ? 3.209 -10.295 -8.340 1.00 96.06 99 GLY A N 1
ATOM 758 C CA . GLY A 1 99 ? 4.545 -10.869 -8.193 1.00 96.06 99 GLY A CA 1
ATOM 759 C C . GLY A 1 99 ? 5.366 -10.905 -9.486 1.00 96.06 99 GLY A C 1
ATOM 760 O O . GLY A 1 99 ? 6.377 -11.606 -9.540 1.00 96.06 99 GLY A O 1
ATOM 761 N N . ALA A 1 100 ? 4.972 -10.169 -10.533 1.00 97.81 100 ALA A N 1
ATOM 762 C CA . ALA A 1 100 ? 5.713 -10.125 -11.798 1.00 97.81 100 ALA A CA 1
ATOM 763 C C . ALA A 1 100 ? 7.087 -9.431 -11.702 1.00 97.81 100 ALA A C 1
ATOM 765 O O . ALA A 1 100 ? 7.909 -9.588 -12.605 1.00 97.81 100 ALA A O 1
ATOM 766 N N . TYR A 1 101 ? 7.359 -8.714 -10.606 1.00 97.56 101 TYR A N 1
ATOM 767 C CA . TYR A 1 101 ? 8.653 -8.099 -10.292 1.00 97.56 101 TYR A CA 1
ATOM 768 C C . TYR A 1 101 ? 9.317 -8.841 -9.115 1.00 97.56 101 TYR A C 1
ATOM 770 O O . TYR A 1 101 ? 9.377 -8.314 -8.003 1.00 97.56 101 TYR A O 1
ATOM 778 N N . PRO A 1 102 ? 9.799 -10.084 -9.312 1.00 95.81 102 PRO A N 1
ATOM 779 C CA . PRO A 1 102 ? 10.168 -10.977 -8.212 1.00 95.81 102 PRO A CA 1
ATOM 780 C C . PRO A 1 102 ? 11.334 -10.462 -7.362 1.00 95.81 102 PRO A C 1
ATOM 782 O O . PRO A 1 102 ? 11.389 -10.769 -6.173 1.00 95.81 102 PRO A O 1
ATOM 785 N N . ASP A 1 103 ? 12.226 -9.663 -7.949 1.00 95.75 103 ASP A N 1
ATOM 786 C CA . ASP A 1 103 ? 13.393 -9.086 -7.272 1.00 95.75 103 ASP A CA 1
ATOM 787 C C . ASP A 1 103 ? 13.063 -7.807 -6.481 1.00 95.75 103 ASP A C 1
ATOM 789 O O . ASP A 1 103 ? 13.924 -7.257 -5.795 1.00 95.75 103 ASP A O 1
ATOM 793 N N . ILE A 1 104 ? 11.822 -7.321 -6.568 1.00 97.88 104 ILE A N 1
ATOM 794 C CA . ILE A 1 104 ? 11.368 -6.089 -5.926 1.00 97.88 104 ILE A CA 1
ATOM 795 C C . ILE A 1 104 ? 10.467 -6.455 -4.752 1.00 97.88 104 ILE A C 1
ATOM 797 O O . ILE A 1 104 ? 9.252 -6.590 -4.875 1.00 97.88 104 ILE A O 1
ATOM 801 N N . MET A 1 105 ? 11.087 -6.627 -3.589 1.00 97.62 105 MET A N 1
ATOM 802 C CA . MET A 1 105 ? 10.402 -6.955 -2.341 1.00 97.62 105 MET A CA 1
ATOM 803 C C . MET A 1 105 ? 10.708 -5.926 -1.253 1.00 97.62 105 MET A C 1
ATOM 805 O O . MET A 1 105 ? 11.754 -5.274 -1.265 1.00 97.62 105 MET A O 1
ATOM 809 N N . SER A 1 106 ? 9.837 -5.820 -0.250 1.00 97.69 106 SER A N 1
ATOM 810 C CA . SER A 1 106 ? 10.268 -5.266 1.038 1.00 97.69 106 SER A CA 1
ATOM 811 C C . SER A 1 106 ? 11.230 -6.210 1.762 1.00 97.69 106 SER A C 1
ATOM 813 O O . SER A 1 106 ? 11.324 -7.397 1.447 1.00 97.69 106 SER A O 1
ATOM 815 N N . ALA A 1 107 ? 11.872 -5.720 2.825 1.00 97.75 107 ALA A N 1
ATOM 816 C CA . ALA A 1 107 ? 12.709 -6.544 3.701 1.00 97.75 107 ALA A CA 1
ATOM 817 C C . ALA A 1 107 ? 11.945 -7.695 4.393 1.00 97.75 107 ALA A C 1
ATOM 819 O O . ALA A 1 107 ? 12.558 -8.612 4.938 1.00 97.75 107 ALA A O 1
ATOM 820 N N . TYR A 1 108 ? 10.609 -7.657 4.360 1.00 96.44 108 TYR A N 1
ATOM 821 C CA . TYR A 1 108 ? 9.725 -8.708 4.861 1.00 96.44 108 TYR A CA 1
ATOM 822 C C . TYR A 1 108 ? 9.166 -9.619 3.755 1.00 96.44 108 TYR A C 1
ATOM 824 O O . TYR A 1 108 ? 8.333 -10.476 4.041 1.00 96.44 108 TYR A O 1
ATOM 832 N N . GLY A 1 109 ? 9.622 -9.464 2.507 1.00 96.38 109 GLY A N 1
ATOM 833 C CA . GLY A 1 109 ? 9.241 -10.327 1.386 1.00 96.38 109 GLY A CA 1
ATOM 834 C C . GLY A 1 109 ? 7.899 -9.983 0.738 1.00 96.38 109 GLY A C 1
ATOM 835 O O . GLY A 1 109 ? 7.285 -10.853 0.125 1.00 96.38 109 GLY A O 1
ATOM 836 N N . LEU A 1 110 ? 7.408 -8.748 0.883 1.00 95.94 110 LEU A N 1
ATOM 837 C CA . LEU A 1 110 ? 6.179 -8.315 0.213 1.00 95.94 110 LEU A CA 1
ATOM 838 C C . LEU A 1 110 ? 6.469 -7.838 -1.214 1.00 95.94 110 LEU A C 1
ATOM 840 O O . LEU A 1 110 ? 7.276 -6.927 -1.392 1.00 95.94 110 LEU A O 1
ATOM 844 N N . TRP A 1 111 ? 5.764 -8.408 -2.193 1.00 97.12 111 TRP A N 1
ATOM 845 C CA . TRP A 1 111 ? 5.668 -7.896 -3.565 1.00 97.12 111 TRP A CA 1
ATOM 846 C C . TRP A 1 111 ? 4.572 -6.839 -3.709 1.00 97.12 111 TRP A C 1
ATOM 848 O O . TRP A 1 111 ? 3.680 -6.742 -2.859 1.00 97.12 111 TRP A O 1
ATOM 858 N N . ASP A 1 112 ? 4.630 -6.110 -4.826 1.00 96.50 112 ASP A N 1
ATOM 859 C CA . ASP A 1 112 ? 3.549 -5.255 -5.330 1.00 96.50 112 ASP A CA 1
ATOM 860 C C . ASP A 1 112 ? 3.138 -4.139 -4.347 1.00 96.50 112 ASP A C 1
ATOM 862 O O . ASP A 1 112 ? 1.968 -3.825 -4.188 1.00 96.50 112 ASP A O 1
ATOM 866 N N . ILE A 1 113 ? 4.117 -3.546 -3.650 1.00 96.75 113 ILE A N 1
ATOM 867 C CA . ILE A 1 113 ? 3.914 -2.344 -2.808 1.00 96.75 113 ILE A CA 1
ATOM 868 C C . ILE A 1 113 ? 3.778 -1.075 -3.673 1.00 96.75 113 ILE A C 1
ATOM 870 O O . ILE A 1 113 ? 3.226 -0.069 -3.234 1.00 96.75 113 ILE A O 1
ATOM 874 N N . SER A 1 114 ? 4.342 -1.117 -4.880 1.00 97.25 114 SER A N 1
ATOM 875 C CA . SER A 1 114 ? 4.238 -0.102 -5.926 1.00 97.25 114 SER A CA 1
ATOM 876 C C . SER A 1 114 ? 3.755 -0.817 -7.180 1.00 97.25 114 SER A C 1
ATOM 878 O O . SER A 1 114 ? 4.335 -1.839 -7.561 1.00 97.25 114 SER A O 1
ATOM 880 N N . GLY A 1 115 ? 2.702 -0.294 -7.800 1.00 95.62 115 GLY A N 1
ATOM 881 C CA . GLY A 1 115 ? 2.004 -0.970 -8.884 1.00 95.62 115 GLY A CA 1
ATOM 882 C C . GLY A 1 115 ? 0.986 -1.995 -8.376 1.00 95.62 115 GLY A C 1
ATOM 883 O O . GLY A 1 115 ? 0.812 -2.208 -7.180 1.00 95.62 115 GLY A O 1
ATOM 884 N N . GLY A 1 116 ? 0.262 -2.620 -9.303 1.00 94.12 116 GLY A N 1
ATOM 885 C CA . GLY A 1 116 ? -0.882 -3.467 -8.960 1.00 94.12 116 GLY A CA 1
ATOM 886 C C . GLY A 1 116 ? -2.077 -2.615 -8.529 1.00 94.12 116 GLY A C 1
ATOM 887 O O . GLY A 1 116 ? -2.655 -1.911 -9.354 1.00 94.12 116 GLY A O 1
ATOM 888 N N . ALA A 1 117 ? -2.449 -2.649 -7.252 1.00 94.25 117 ALA A N 1
ATOM 889 C CA . ALA A 1 117 ? -3.520 -1.814 -6.710 1.00 94.25 117 ALA A CA 1
ATOM 890 C C . ALA A 1 117 ? -3.034 -1.061 -5.470 1.00 94.25 117 ALA A C 1
ATOM 892 O O . ALA A 1 117 ? -2.347 -1.637 -4.632 1.00 94.25 117 ALA A O 1
ATOM 893 N N . SER A 1 118 ? -3.450 0.196 -5.318 1.00 95.62 118 SER A N 1
ATOM 894 C CA . SER A 1 118 ? -3.259 0.929 -4.068 1.00 95.62 118 SER A CA 1
ATOM 895 C C . SER A 1 118 ? -4.029 0.228 -2.953 1.00 95.62 118 SER A C 1
ATOM 897 O O . SER A 1 118 ? -5.183 -0.146 -3.134 1.00 95.62 118 SER A O 1
ATOM 899 N N . GLU A 1 119 ? -3.427 0.035 -1.792 1.00 95.62 119 GLU A N 1
ATOM 900 C CA . GLU A 1 119 ? -3.969 -0.867 -0.776 1.00 95.62 119 GLU A CA 1
ATOM 901 C C . GLU A 1 119 ? -4.711 -0.096 0.312 1.00 95.62 119 GLU A C 1
ATOM 903 O O . GLU A 1 119 ? -4.150 0.808 0.930 1.00 95.62 119 GLU A O 1
ATOM 908 N N . TRP A 1 120 ? -5.967 -0.456 0.586 1.00 94.56 120 TRP A N 1
ATOM 909 C CA . TRP A 1 120 ? -6.692 0.119 1.719 1.00 94.56 120 TRP A CA 1
ATOM 910 C C . TRP A 1 120 ? -5.982 -0.164 3.041 1.00 94.56 120 TRP A C 1
ATOM 912 O O . TRP A 1 120 ? -5.519 -1.278 3.294 1.00 94.56 120 TRP A O 1
ATOM 922 N N . THR A 1 121 ? -5.972 0.848 3.905 1.00 95.00 121 THR A N 1
ATOM 923 C CA . THR A 1 121 ? -5.565 0.736 5.306 1.00 95.00 121 THR A CA 1
ATOM 924 C C . THR A 1 121 ? -6.730 1.110 6.219 1.00 95.00 121 THR A C 1
ATOM 926 O O . THR A 1 121 ? -7.682 1.770 5.796 1.00 95.00 121 THR A O 1
ATOM 929 N N . GLU A 1 122 ? -6.647 0.739 7.495 1.00 93.06 122 GLU A N 1
ATOM 930 C CA . GLU A 1 122 ? -7.644 1.165 8.489 1.00 93.06 122 GLU A CA 1
ATOM 931 C C . GLU A 1 122 ? -7.562 2.677 8.796 1.00 93.06 122 GLU A C 1
ATOM 933 O O . GLU A 1 122 ? -8.475 3.249 9.380 1.00 93.06 122 GLU A O 1
ATOM 938 N N . GLY A 1 123 ? -6.500 3.375 8.383 1.00 89.81 123 GLY A N 1
ATOM 939 C CA . GLY A 1 123 ? -6.302 4.787 8.715 1.00 89.81 123 GLY A CA 1
ATOM 940 C C . GLY A 1 123 ? -7.326 5.722 8.063 1.00 89.81 123 GLY A C 1
ATOM 941 O O . GLY A 1 123 ? -7.632 5.601 6.877 1.00 89.81 123 GLY A O 1
ATOM 942 N N . PHE A 1 124 ? -7.812 6.708 8.818 1.00 90.19 124 PHE A N 1
ATOM 943 C CA . PHE A 1 124 ? -8.519 7.866 8.264 1.00 90.19 124 PHE A CA 1
ATOM 944 C C . PHE A 1 124 ? -7.522 8.941 7.844 1.00 90.19 124 PHE A C 1
ATOM 946 O O . PHE A 1 124 ? -6.555 9.192 8.561 1.00 90.19 124 PHE A O 1
ATOM 953 N N . LEU A 1 125 ? -7.789 9.645 6.740 1.00 90.12 125 LEU A N 1
ATOM 954 C CA . LEU A 1 125 ? -6.958 10.800 6.381 1.00 90.12 125 LEU A CA 1
ATOM 955 C C . LEU A 1 125 ? -7.071 11.924 7.429 1.00 90.12 125 LEU A C 1
ATOM 957 O O . LEU A 1 125 ? -6.082 12.573 7.761 1.00 90.12 125 LEU A O 1
ATOM 961 N N . PHE A 1 126 ? -8.277 12.142 7.960 1.00 87.38 126 PHE A N 1
ATOM 962 C CA . PHE A 1 126 ? -8.557 13.153 8.978 1.00 87.38 126 PHE A CA 1
ATOM 963 C C . PHE A 1 126 ? -9.341 12.532 10.141 1.00 87.38 126 PHE A C 1
ATOM 965 O O . PHE A 1 126 ? -10.523 12.234 9.997 1.00 87.38 126 PHE A O 1
ATOM 972 N N . GLU A 1 127 ? -8.718 12.386 11.315 1.00 78.50 127 GLU A N 1
ATOM 973 C CA . GLU A 1 127 ? -9.332 11.734 12.492 1.00 78.50 127 GLU A CA 1
ATOM 974 C C . GLU A 1 127 ? -10.651 12.387 12.954 1.00 78.50 127 GLU A C 1
ATOM 976 O O . GLU A 1 127 ? -11.548 11.707 13.437 1.00 78.50 127 GLU A O 1
ATOM 981 N N . GLY A 1 128 ? -10.801 13.706 12.782 1.00 82.00 128 GLY A N 1
ATOM 982 C CA . GLY A 1 128 ? -12.033 14.436 13.120 1.00 82.00 128 GLY A CA 1
ATOM 983 C C . GLY A 1 128 ? -13.079 14.483 12.000 1.00 82.00 128 GLY A C 1
ATOM 984 O O . GLY A 1 128 ? -14.126 15.109 12.171 1.00 82.00 128 GLY A O 1
ATOM 985 N N . PHE A 1 129 ? -12.783 13.892 10.842 1.00 84.00 129 PHE A N 1
ATOM 986 C CA . PHE A 1 129 ? -13.646 13.898 9.664 1.00 84.00 129 PHE A CA 1
ATOM 987 C C . PHE A 1 129 ? -13.449 12.588 8.873 1.00 84.00 129 PHE A C 1
ATOM 989 O O . PHE A 1 129 ? -12.806 12.607 7.817 1.00 84.00 129 PHE A O 1
ATOM 996 N N . PRO A 1 130 ? -13.957 11.448 9.395 1.00 84.69 130 PRO A N 1
ATOM 997 C CA . PRO A 1 130 ? -13.741 10.098 8.860 1.00 84.69 130 PRO A CA 1
ATOM 998 C C . PRO A 1 130 ? -14.506 9.868 7.546 1.00 84.69 130 PRO A C 1
ATOM 1000 O O . PRO A 1 130 ? -15.480 9.121 7.466 1.00 84.69 130 PRO A O 1
ATOM 1003 N N . ARG A 1 131 ? -14.085 10.575 6.499 1.00 87.19 131 ARG A N 1
ATOM 1004 C CA . ARG A 1 131 ? -14.659 10.504 5.154 1.00 87.19 131 ARG A CA 1
ATOM 1005 C C . ARG A 1 131 ? -13.831 9.623 4.227 1.00 87.19 131 ARG A C 1
ATOM 1007 O O . ARG A 1 131 ? -14.392 8.815 3.497 1.00 87.19 131 ARG A O 1
ATOM 1014 N N . ASP A 1 132 ? -12.513 9.794 4.255 1.00 90.50 132 ASP A N 1
ATOM 1015 C CA . ASP A 1 132 ? -11.595 9.110 3.347 1.00 90.50 132 ASP A CA 1
ATOM 1016 C C . ASP A 1 132 ? -10.672 8.176 4.133 1.00 90.50 132 ASP A C 1
ATOM 1018 O O . ASP A 1 132 ? -10.139 8.547 5.189 1.00 90.50 132 ASP A O 1
ATOM 1022 N N . ARG A 1 133 ? -10.470 6.971 3.597 1.00 90.31 133 ARG A N 1
ATOM 1023 C CA . ARG A 1 133 ? -9.514 5.994 4.124 1.00 90.31 133 ARG A CA 1
ATOM 1024 C C . ARG A 1 133 ? -8.193 6.129 3.389 1.00 90.31 133 ARG A C 1
ATOM 1026 O O . ARG A 1 133 ? -8.162 6.414 2.190 1.00 90.31 133 ARG A O 1
ATOM 1033 N N . ILE A 1 134 ? -7.106 5.951 4.122 1.00 94.25 134 ILE A N 1
ATOM 1034 C CA . ILE A 1 134 ? -5.753 6.050 3.592 1.00 94.25 134 ILE A CA 1
ATOM 1035 C C . ILE A 1 134 ? -5.459 4.837 2.710 1.00 94.25 134 ILE A C 1
ATOM 1037 O O . ILE A 1 134 ? -5.749 3.697 3.082 1.00 94.25 134 ILE A O 1
ATOM 1041 N N . LEU A 1 135 ? -4.849 5.112 1.561 1.00 95.06 135 LEU A N 1
ATOM 1042 C CA . LEU A 1 135 ? -4.326 4.129 0.628 1.00 95.06 135 LEU A CA 1
ATOM 1043 C C . LEU A 1 135 ? -2.796 4.068 0.731 1.00 95.06 135 LEU A C 1
ATOM 1045 O O . LEU A 1 135 ? -2.116 5.099 0.769 1.00 95.06 135 LEU A O 1
ATOM 1049 N N . GLY A 1 136 ? -2.264 2.852 0.758 1.00 94.88 136 GLY A N 1
ATOM 1050 C CA . GLY A 1 136 ? -0.841 2.564 0.680 1.00 94.88 136 GLY A CA 1
ATOM 1051 C C . GLY A 1 136 ? -0.407 2.265 -0.753 1.00 94.88 136 GLY A C 1
ATOM 1052 O O . GLY A 1 136 ? -0.995 1.413 -1.414 1.00 94.88 136 GLY A O 1
ATOM 1053 N N . GLY A 1 137 ? 0.655 2.933 -1.207 1.00 94.50 137 GLY A N 1
ATOM 1054 C CA . GLY A 1 137 ? 1.297 2.650 -2.492 1.00 94.50 137 GLY A CA 1
ATOM 1055 C C . GLY A 1 137 ? 0.510 3.132 -3.711 1.00 94.50 137 GLY A C 1
ATOM 1056 O O . GLY A 1 137 ? -0.654 3.535 -3.631 1.00 94.50 137 GLY A O 1
ATOM 1057 N N . SER A 1 138 ? 1.178 3.118 -4.855 1.00 96.56 138 SER A N 1
ATOM 1058 C CA . SER A 1 138 ? 0.596 3.419 -6.159 1.00 96.56 138 SER A CA 1
ATOM 1059 C C . SER A 1 138 ? -0.039 2.188 -6.804 1.00 96.56 138 SER A C 1
ATOM 1061 O O . SER A 1 138 ? 0.396 1.057 -6.607 1.00 96.56 138 SER A O 1
ATOM 1063 N N . TYR A 1 139 ? -1.057 2.426 -7.621 1.00 96.00 139 TYR A N 1
ATOM 1064 C CA . TYR A 1 139 ? -1.687 1.407 -8.452 1.00 96.00 139 TYR A CA 1
ATOM 1065 C C . TYR A 1 139 ? -0.989 1.285 -9.819 1.00 96.00 139 TYR A C 1
ATOM 1067 O O . TYR A 1 139 ? -0.177 2.130 -10.208 1.00 96.00 139 TYR A O 1
ATOM 1075 N N . ALA A 1 140 ? -1.302 0.227 -10.567 1.00 96.44 140 ALA A N 1
ATOM 1076 C CA . ALA A 1 140 ? -0.794 0.005 -11.917 1.00 96.44 140 ALA A CA 1
ATOM 1077 C C . ALA A 1 140 ? -1.145 1.189 -12.836 1.00 96.44 140 ALA A C 1
ATOM 1079 O O . ALA A 1 140 ? -2.291 1.628 -12.886 1.00 96.44 140 ALA A O 1
ATOM 1080 N N . GLY A 1 141 ? -0.156 1.739 -13.542 1.00 96.00 141 GLY A N 1
ATOM 1081 C CA . GLY A 1 141 ? -0.363 2.909 -14.401 1.00 96.00 141 GLY A CA 1
ATOM 1082 C C . GLY A 1 141 ? -0.595 4.232 -13.656 1.00 96.00 141 GLY A C 1
ATOM 1083 O O . GLY A 1 141 ? -1.002 5.211 -14.272 1.00 96.00 141 GLY A O 1
ATOM 1084 N N . ASP A 1 142 ? -0.342 4.323 -12.345 1.00 96.12 142 ASP A N 1
ATOM 1085 C CA . ASP A 1 142 ? -0.438 5.612 -11.648 1.00 96.12 142 ASP A CA 1
ATOM 1086 C C . ASP A 1 142 ? 0.612 6.604 -12.178 1.00 96.12 142 ASP A C 1
ATOM 1088 O O . ASP A 1 142 ? 1.809 6.473 -11.918 1.00 96.12 142 ASP A O 1
ATOM 1092 N N . SER A 1 143 ? 0.170 7.642 -12.890 1.00 94.38 143 SER A N 1
ATOM 1093 C CA . SER A 1 143 ? 1.059 8.659 -13.460 1.00 94.38 143 SER A CA 1
ATOM 1094 C C . SER A 1 143 ? 1.823 9.469 -12.405 1.00 94.38 143 SER A C 1
ATOM 1096 O O . SER A 1 143 ? 2.821 10.112 -12.730 1.00 94.38 143 SER A O 1
ATOM 1098 N N . ASN A 1 144 ? 1.364 9.468 -11.149 1.00 95.94 144 ASN A N 1
ATOM 1099 C CA . ASN A 1 144 ? 1.975 10.199 -10.037 1.00 95.94 144 ASN A CA 1
ATOM 1100 C C . ASN A 1 144 ? 2.777 9.295 -9.088 1.00 95.94 144 ASN A C 1
ATOM 1102 O O . ASN A 1 144 ? 3.150 9.747 -8.003 1.00 95.94 144 ASN A O 1
ATOM 1106 N N . TYR A 1 145 ? 3.087 8.052 -9.475 1.00 96.94 145 TYR A N 1
ATOM 1107 C CA . TYR A 1 145 ? 3.758 7.079 -8.602 1.00 96.94 145 TYR A CA 1
ATOM 1108 C C . TYR A 1 145 ? 5.073 7.585 -7.987 1.00 96.94 145 TYR A C 1
ATOM 1110 O O . TYR A 1 145 ? 5.353 7.312 -6.825 1.00 96.94 145 TYR A O 1
ATOM 1118 N N . LEU A 1 146 ? 5.841 8.413 -8.709 1.00 96.25 146 LEU A N 1
ATOM 1119 C CA . LEU A 1 146 ? 7.077 9.027 -8.198 1.00 96.25 146 LEU A CA 1
ATOM 1120 C C . LEU A 1 146 ? 6.857 9.843 -6.914 1.00 96.25 146 LEU A C 1
ATOM 1122 O O . LEU A 1 146 ? 7.771 9.980 -6.105 1.00 96.25 146 LEU A O 1
ATOM 1126 N N . ILE A 1 147 ? 5.658 10.401 -6.746 1.00 95.88 147 ILE A N 1
ATOM 1127 C CA . ILE A 1 147 ? 5.243 11.146 -5.557 1.00 95.88 147 ILE A CA 1
ATOM 1128 C C . ILE A 1 147 ? 4.504 10.207 -4.602 1.00 95.88 147 ILE A C 1
ATOM 1130 O O . ILE A 1 147 ? 4.844 10.152 -3.423 1.00 95.88 147 ILE A O 1
ATOM 1134 N N . ASN A 1 148 ? 3.521 9.458 -5.106 1.00 95.25 148 ASN A N 1
ATOM 1135 C CA . ASN A 1 148 ? 2.627 8.634 -4.287 1.00 95.25 148 ASN A CA 1
ATOM 1136 C C . ASN A 1 148 ? 3.350 7.480 -3.571 1.00 95.25 148 ASN A C 1
ATOM 1138 O O . ASN A 1 148 ? 2.929 7.082 -2.488 1.00 95.25 148 ASN A O 1
ATOM 1142 N N . ASP A 1 149 ? 4.466 6.987 -4.117 1.00 96.94 149 ASP A N 1
ATOM 1143 C CA . ASP A 1 149 ? 5.280 5.944 -3.483 1.00 96.94 149 ASP A CA 1
ATOM 1144 C C . ASP A 1 149 ? 6.318 6.486 -2.491 1.00 96.94 149 ASP A C 1
ATOM 1146 O O . ASP A 1 149 ? 7.008 5.698 -1.834 1.00 96.94 149 ASP A O 1
ATOM 1150 N N . HIS A 1 150 ? 6.466 7.802 -2.345 1.00 97.19 150 HIS A N 1
ATOM 1151 C CA . HIS A 1 150 ? 7.398 8.353 -1.369 1.00 97.19 150 HIS A CA 1
ATOM 1152 C C . HIS A 1 150 ? 6.861 8.168 0.060 1.00 97.19 150 HIS A C 1
ATOM 1154 O O . HIS A 1 150 ? 5.703 8.460 0.343 1.00 97.19 150 HIS A O 1
ATOM 1160 N N . ALA A 1 151 ? 7.711 7.748 1.001 1.00 95.94 151 ALA A N 1
ATOM 1161 C CA . ALA A 1 151 ? 7.324 7.412 2.379 1.00 95.94 151 ALA A CA 1
ATOM 1162 C C . ALA A 1 151 ? 6.638 8.546 3.167 1.00 95.94 151 ALA A C 1
ATOM 1164 O O . ALA A 1 151 ? 5.998 8.290 4.182 1.00 95.94 151 ALA A O 1
ATOM 1165 N N . SER A 1 152 ? 6.807 9.798 2.738 1.00 94.62 152 SER A N 1
ATOM 1166 C CA . SER A 1 152 ? 6.187 10.971 3.367 1.00 94.62 152 SER A CA 1
ATOM 1167 C C . SER A 1 152 ? 4.843 11.367 2.752 1.00 94.62 152 SER A C 1
ATOM 1169 O O . SER A 1 152 ? 4.307 12.416 3.112 1.00 94.62 152 SER A O 1
ATOM 1171 N N . VAL A 1 153 ? 4.358 10.621 1.763 1.00 93.62 153 VAL A N 1
ATOM 1172 C CA . VAL A 1 153 ? 3.124 10.921 1.042 1.00 93.62 153 VAL A CA 1
ATOM 1173 C C . VAL A 1 153 ? 2.059 9.922 1.457 1.00 93.62 153 VAL A C 1
ATOM 1175 O O . VAL A 1 153 ? 2.300 8.724 1.562 1.00 93.62 153 VAL A O 1
ATOM 1178 N N . ILE A 1 154 ? 0.872 10.453 1.717 1.00 90.81 154 ILE A N 1
ATOM 1179 C CA . ILE A 1 154 ? -0.324 9.694 2.047 1.00 90.81 154 ILE A CA 1
ATOM 1180 C C . ILE A 1 154 ? -1.356 10.042 0.985 1.00 90.81 154 ILE A C 1
ATOM 1182 O O . ILE A 1 154 ? -1.592 11.220 0.705 1.00 90.81 154 ILE A O 1
ATOM 1186 N N . THR A 1 155 ? -1.968 9.018 0.405 1.00 92.62 155 THR A N 1
ATOM 1187 C CA . THR A 1 155 ? -3.121 9.171 -0.482 1.00 92.62 155 THR A CA 1
ATOM 1188 C C . THR A 1 155 ? -4.356 8.611 0.209 1.00 92.62 155 THR A C 1
ATOM 1190 O O . THR A 1 155 ? -4.254 7.893 1.205 1.00 92.62 155 THR A O 1
ATOM 1193 N N . SER A 1 156 ? -5.540 8.977 -0.266 1.00 93.38 156 SER A N 1
ATOM 1194 C CA . SER A 1 156 ? -6.785 8.508 0.328 1.00 93.38 156 SER A CA 1
ATOM 1195 C C . SER A 1 156 ? -7.889 8.429 -0.705 1.00 93.38 156 SER A C 1
ATOM 1197 O O . SER A 1 156 ? -7.847 9.101 -1.738 1.00 93.38 156 SER A O 1
ATOM 1199 N N . LEU A 1 157 ? -8.911 7.648 -0.390 1.00 91.69 157 LEU A N 1
ATOM 1200 C CA . LEU A 1 157 ? -10.104 7.540 -1.207 1.00 91.69 157 LEU A CA 1
ATOM 1201 C C . LEU A 1 157 ? -11.340 7.358 -0.321 1.00 91.69 157 LEU A C 1
ATOM 1203 O O . LEU A 1 157 ? -11.270 6.803 0.776 1.00 91.69 157 LEU A O 1
ATOM 1207 N N . TRP A 1 158 ? -12.482 7.826 -0.813 1.00 88.44 158 TRP A N 1
ATOM 1208 C CA . TRP A 1 158 ? -13.781 7.575 -0.200 1.00 88.44 158 TRP A CA 1
ATOM 1209 C C . TRP A 1 158 ? -14.161 6.093 -0.413 1.00 88.44 158 TRP A C 1
ATOM 1211 O O . TRP A 1 158 ? -14.259 5.688 -1.575 1.00 88.44 158 TRP A O 1
ATOM 1221 N N . PRO A 1 159 ? -14.386 5.276 0.638 1.00 83.56 159 PRO A N 1
ATOM 1222 C CA . PRO A 1 159 ? -14.625 3.828 0.522 1.00 83.56 159 PRO A CA 1
ATOM 1223 C C . PRO A 1 159 ? -15.781 3.403 -0.383 1.00 83.56 159 PRO A C 1
ATOM 1225 O O . PRO A 1 159 ? -15.722 2.343 -0.999 1.00 83.56 159 PRO A O 1
ATOM 1228 N N . GLY A 1 160 ? -16.832 4.219 -0.501 1.00 80.38 160 GLY A N 1
ATOM 1229 C CA . GLY A 1 160 ? -17.935 3.919 -1.417 1.00 80.38 160 GLY A CA 1
ATOM 1230 C C . GLY A 1 160 ? -17.599 4.182 -2.891 1.00 80.38 160 GLY A C 1
ATOM 1231 O O . GLY A 1 160 ? -18.426 3.924 -3.770 1.00 80.38 160 GLY A O 1
ATOM 1232 N N . THR A 1 161 ? -16.409 4.716 -3.194 1.00 81.62 161 THR A N 1
ATOM 1233 C CA . THR A 1 161 ? -15.965 4.888 -4.575 1.00 81.62 161 THR A CA 1
ATOM 1234 C C . THR A 1 161 ? -15.671 3.502 -5.118 1.00 81.62 161 THR A C 1
ATOM 1236 O O . THR A 1 161 ? -14.743 2.842 -4.662 1.00 81.62 161 THR A O 1
ATOM 1239 N N . GLY A 1 162 ? -16.418 3.068 -6.132 1.00 73.44 162 GLY A N 1
ATOM 1240 C CA . GLY A 1 162 ? -16.107 1.855 -6.892 1.00 73.44 162 GLY A CA 1
ATOM 1241 C C . GLY A 1 162 ? -14.882 2.035 -7.793 1.00 73.44 162 GLY A C 1
ATOM 1242 O O . GLY A 1 162 ? -14.974 1.788 -8.993 1.00 73.44 162 GLY A O 1
ATOM 1243 N N . ALA A 1 163 ? -13.774 2.550 -7.256 1.00 76.25 163 ALA A N 1
ATOM 1244 C CA . ALA A 1 163 ? -12.556 2.784 -8.011 1.00 76.25 163 ALA A CA 1
ATOM 1245 C C . ALA A 1 163 ? -11.816 1.456 -8.206 1.00 76.25 163 ALA A C 1
ATOM 1247 O O . ALA A 1 163 ? -11.510 0.755 -7.244 1.00 76.25 163 ALA A O 1
ATOM 1248 N N . SER A 1 164 ? -11.520 1.114 -9.458 1.00 77.94 164 SER A N 1
ATOM 1249 C CA . SER A 1 164 ? -10.858 -0.142 -9.830 1.00 77.94 164 SER A CA 1
ATOM 1250 C C . SER A 1 164 ? -9.386 -0.216 -9.416 1.00 77.94 164 SER A C 1
ATOM 1252 O O . SER A 1 164 ? -8.763 -1.256 -9.585 1.00 77.94 164 SER A O 1
ATOM 1254 N N . ASN A 1 165 ? -8.827 0.878 -8.899 1.00 90.44 165 ASN A N 1
ATOM 1255 C CA . ASN A 1 165 ? -7.418 1.008 -8.559 1.00 90.44 165 ASN A CA 1
ATOM 1256 C C . ASN A 1 165 ? -7.100 0.790 -7.073 1.00 90.44 165 ASN A C 1
ATOM 1258 O O . ASN A 1 165 ? -5.924 0.774 -6.714 1.00 90.44 165 ASN A O 1
ATOM 1262 N N . ALA A 1 166 ? -8.117 0.617 -6.224 1.00 93.12 166 ALA A N 1
ATOM 1263 C CA . ALA A 1 166 ? -7.944 0.308 -4.812 1.00 93.12 166 ALA A CA 1
ATOM 1264 C C . ALA A 1 166 ? -8.174 -1.190 -4.544 1.00 93.12 166 ALA A C 1
ATOM 1266 O O . ALA A 1 166 ? -9.197 -1.759 -4.928 1.00 93.12 166 ALA A O 1
ATOM 1267 N N . GLY A 1 167 ? -7.220 -1.825 -3.869 1.00 93.25 167 GLY A N 1
ATOM 1268 C CA . GLY A 1 167 ? -7.198 -3.239 -3.514 1.00 93.25 167 GLY A CA 1
ATOM 1269 C C . GLY A 1 167 ? -6.989 -3.460 -2.018 1.00 93.25 167 GLY A C 1
ATOM 1270 O O . GLY A 1 167 ? -7.085 -2.541 -1.204 1.00 93.25 167 GLY A O 1
ATOM 1271 N N . LEU A 1 168 ? -6.725 -4.710 -1.640 1.00 91.75 168 LEU A N 1
ATOM 1272 C CA . LEU A 1 168 ? -6.577 -5.118 -0.246 1.00 91.75 168 LEU A CA 1
ATOM 1273 C C . LEU A 1 168 ? -5.359 -6.011 -0.058 1.00 91.75 168 LEU A C 1
ATOM 1275 O O . LEU A 1 168 ? -5.143 -6.961 -0.811 1.00 91.75 168 LEU A O 1
ATOM 1279 N N . ARG A 1 169 ? -4.657 -5.771 1.047 1.00 94.62 169 ARG A N 1
ATOM 1280 C CA . ARG A 1 169 ? -3.754 -6.726 1.681 1.00 94.62 169 ARG A CA 1
ATOM 1281 C C . ARG A 1 169 ? -4.345 -7.117 3.026 1.00 94.62 169 ARG A C 1
ATOM 1283 O O . ARG A 1 169 ? -5.031 -6.319 3.652 1.00 94.62 169 ARG A O 1
ATOM 1290 N N . ILE A 1 170 ? -4.101 -8.349 3.458 1.00 95.56 170 ILE A N 1
ATOM 1291 C CA . ILE A 1 170 ? -4.596 -8.857 4.739 1.00 95.56 170 ILE A CA 1
ATOM 1292 C C . ILE A 1 170 ? -3.430 -8.969 5.716 1.00 95.56 170 ILE A C 1
ATOM 1294 O O . ILE A 1 170 ? -2.428 -9.626 5.423 1.00 95.56 170 ILE A O 1
ATOM 1298 N N . ALA A 1 171 ? -3.577 -8.342 6.878 1.00 95.56 171 ALA A N 1
ATOM 1299 C CA . ALA A 1 171 ? -2.725 -8.552 8.036 1.00 95.56 171 ALA A CA 1
ATOM 1300 C C . ALA A 1 171 ? -3.256 -9.718 8.879 1.00 95.56 171 ALA 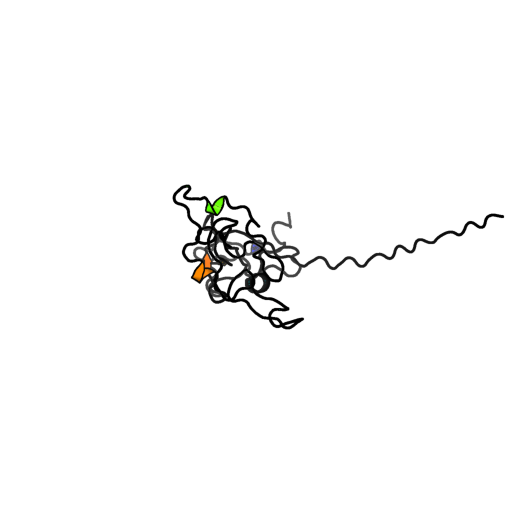A C 1
ATOM 1302 O O . ALA A 1 171 ? -4.447 -10.034 8.871 1.00 95.56 171 ALA A O 1
ATOM 1303 N N . SER A 1 172 ? -2.353 -10.381 9.595 1.00 93.25 172 SER A N 1
ATOM 1304 C CA . SER A 1 172 ? -2.694 -11.423 10.563 1.00 93.25 172 SER A CA 1
ATOM 1305 C C . SER A 1 172 ? -1.630 -11.500 11.648 1.00 93.25 172 SER A C 1
ATOM 1307 O O . SER A 1 172 ? -0.467 -11.157 11.416 1.00 93.25 172 SER A O 1
ATOM 1309 N N . ILE A 1 173 ? -2.006 -11.994 12.828 1.00 85.25 173 ILE A N 1
ATOM 1310 C CA . ILE A 1 173 ? -1.019 -12.410 13.823 1.00 85.25 173 ILE A CA 1
ATOM 1311 C C . ILE A 1 173 ? -0.548 -13.798 13.387 1.00 85.25 173 ILE A C 1
ATOM 1313 O O . ILE A 1 173 ? -1.388 -14.700 13.279 1.00 85.25 173 ILE A O 1
ATOM 1317 N N . PRO A 1 174 ? 0.758 -14.020 13.150 1.00 68.50 174 PRO A N 1
ATOM 1318 C CA . PRO A 1 174 ? 1.240 -15.361 12.875 1.00 68.50 174 PRO A CA 1
ATOM 1319 C C . PRO A 1 174 ? 0.840 -16.266 14.038 1.00 68.50 174 PRO A C 1
ATOM 1321 O O . PRO A 1 174 ? 1.072 -15.929 15.203 1.00 68.50 174 PRO A O 1
ATOM 1324 N N . ALA A 1 175 ? 0.213 -17.405 13.729 1.00 62.28 175 ALA A N 1
ATOM 1325 C CA . ALA A 1 175 ? -0.128 -18.387 14.747 1.00 62.28 175 ALA A CA 1
ATOM 1326 C C . ALA A 1 175 ? 1.133 -18.679 15.568 1.00 62.28 175 ALA A C 1
ATOM 1328 O O . ALA A 1 175 ? 2.193 -18.950 14.995 1.00 62.28 175 ALA A O 1
ATOM 1329 N N . ALA A 1 176 ? 1.031 -18.596 16.900 1.00 58.12 176 ALA A N 1
ATOM 1330 C CA . ALA A 1 176 ? 2.136 -18.984 17.765 1.00 58.12 176 ALA A CA 1
ATOM 1331 C C . ALA A 1 176 ? 2.606 -20.373 17.308 1.00 58.12 176 ALA A C 1
ATOM 1333 O O . ALA A 1 176 ? 1.746 -21.248 17.136 1.00 58.12 176 ALA A O 1
ATOM 1334 N N . PRO A 1 177 ? 3.912 -20.588 17.052 1.00 50.03 177 PRO A N 1
ATOM 1335 C CA . PRO A 1 177 ? 4.386 -21.888 16.614 1.00 50.03 177 PRO A CA 1
ATOM 1336 C C . PRO A 1 177 ? 3.903 -22.897 17.647 1.00 50.03 177 PRO A C 1
ATOM 1338 O O . PRO A 1 177 ? 4.249 -22.802 18.826 1.00 50.03 177 PRO A O 1
ATOM 1341 N N . SER A 1 178 ? 3.026 -23.809 17.227 1.00 50.38 178 SER A N 1
ATOM 1342 C CA . SER A 1 178 ? 2.537 -24.879 18.082 1.00 50.38 178 SER A CA 1
ATOM 1343 C C . SER A 1 178 ? 3.765 -25.579 18.648 1.00 50.38 178 SER A C 1
ATOM 1345 O O . SER A 1 178 ? 4.543 -26.150 17.880 1.00 50.38 178 SER A O 1
ATOM 1347 N N . ALA A 1 179 ? 3.981 -25.466 19.962 1.00 46.41 179 ALA A N 1
ATOM 1348 C CA . ALA A 1 179 ? 5.099 -26.111 20.631 1.00 46.41 179 ALA A CA 1
ATOM 1349 C C . ALA A 1 179 ? 5.141 -27.581 20.182 1.00 46.41 179 ALA A C 1
ATOM 1351 O O . ALA A 1 179 ? 4.085 -28.226 20.169 1.00 46.41 179 ALA A O 1
ATOM 1352 N N . PRO A 1 180 ? 6.301 -28.122 19.768 1.00 48.78 180 PRO A N 1
ATOM 1353 C CA . PRO A 1 180 ? 6.362 -29.500 19.321 1.00 48.78 180 PRO A CA 1
ATOM 1354 C C . PRO A 1 180 ? 5.908 -30.384 20.481 1.00 48.78 180 PRO A C 1
ATOM 1356 O O . PRO A 1 180 ? 6.546 -30.433 21.534 1.00 48.78 180 PRO A O 1
ATOM 1359 N N . VAL A 1 181 ? 4.779 -31.069 20.301 1.00 45.06 181 VAL A N 1
ATOM 1360 C CA . VAL A 1 181 ? 4.366 -32.152 21.189 1.00 45.06 181 VAL A CA 1
ATOM 1361 C C . VAL A 1 181 ? 5.466 -33.203 21.090 1.00 45.06 181 VAL A C 1
ATOM 1363 O O . VAL A 1 181 ? 5.569 -33.919 20.095 1.00 45.06 181 VAL A O 1
ATOM 1366 N N . LEU A 1 182 ? 6.329 -33.258 22.105 1.00 40.00 182 LEU A N 1
ATOM 1367 C CA . LEU A 1 182 ? 7.288 -34.337 22.302 1.00 40.00 182 LEU A CA 1
ATOM 1368 C C . LEU A 1 182 ? 6.496 -35.640 22.463 1.00 40.00 182 LEU A C 1
ATOM 1370 O O . LEU A 1 182 ? 6.085 -36.011 23.562 1.00 40.00 182 LEU A O 1
ATOM 1374 N N . LEU A 1 183 ? 6.265 -36.339 21.353 1.00 40.09 183 LEU A N 1
ATOM 1375 C CA . LEU A 1 183 ? 5.829 -37.727 21.361 1.00 40.09 183 LEU A CA 1
ATOM 1376 C C . LEU A 1 183 ? 6.990 -38.567 21.900 1.00 40.09 183 LEU A C 1
ATOM 1378 O O . LEU A 1 183 ? 7.863 -39.007 21.156 1.00 40.09 183 LEU A O 1
ATOM 1382 N N . ILE A 1 184 ? 7.012 -38.782 23.217 1.00 45.22 184 ILE A N 1
ATOM 1383 C CA . ILE A 1 184 ? 7.859 -39.798 23.842 1.00 45.22 184 ILE A CA 1
ATOM 1384 C C . ILE A 1 184 ? 7.308 -41.158 23.404 1.00 45.22 184 ILE A C 1
ATOM 1386 O O . ILE A 1 184 ? 6.414 -41.728 24.028 1.00 45.22 184 ILE A O 1
ATOM 1390 N N . SER A 1 185 ? 7.825 -41.689 22.300 1.00 41.91 185 SER A N 1
ATOM 1391 C CA . SER A 1 185 ? 7.603 -43.079 21.920 1.00 41.91 185 SER A CA 1
ATOM 1392 C C . SER A 1 185 ? 8.355 -43.978 22.904 1.00 41.91 185 SER A C 1
ATOM 1394 O O . SER A 1 185 ? 9.573 -44.138 22.814 1.00 41.91 185 SER A O 1
ATOM 1396 N N . ALA A 1 186 ? 7.631 -44.560 23.860 1.00 41.41 186 ALA A N 1
ATOM 1397 C CA . ALA A 1 186 ? 8.143 -45.622 24.715 1.00 41.41 186 ALA A CA 1
ATOM 1398 C C . ALA A 1 186 ? 8.462 -46.858 23.854 1.00 41.41 186 ALA A C 1
ATOM 1400 O O . ALA A 1 186 ? 7.577 -47.618 23.459 1.00 41.41 186 ALA A O 1
ATOM 1401 N N . LEU A 1 187 ? 9.743 -47.052 23.538 1.00 40.44 187 LEU A N 1
ATOM 1402 C CA . LEU A 1 187 ? 10.248 -48.280 22.931 1.00 40.44 187 LEU A CA 1
ATOM 1403 C C . LEU A 1 187 ? 10.140 -49.418 23.954 1.00 40.44 187 LEU A C 1
ATOM 1405 O O . LEU A 1 187 ? 10.961 -49.543 24.862 1.00 40.44 187 LEU A O 1
ATOM 1409 N N . PHE A 1 188 ? 9.132 -50.274 23.800 1.00 43.19 188 PHE A N 1
ATOM 1410 C CA . PHE A 1 188 ? 9.081 -51.552 24.502 1.00 43.19 188 PHE A CA 1
ATOM 1411 C C . PHE A 1 188 ? 10.230 -52.447 24.012 1.00 43.19 188 PHE A C 1
ATOM 1413 O O . PHE A 1 188 ? 10.176 -53.021 22.923 1.00 43.19 188 PHE A O 1
ATOM 1420 N N . LEU A 1 189 ? 11.277 -52.594 24.832 1.00 46.00 189 LEU A N 1
ATOM 1421 C CA . LEU A 1 189 ? 12.301 -53.622 24.645 1.00 46.00 189 LEU A CA 1
ATOM 1422 C C . LEU A 1 189 ? 11.657 -55.013 24.725 1.00 46.00 189 LEU A C 1
ATOM 1424 O O . LEU A 1 189 ? 11.290 -55.485 25.802 1.00 46.00 189 LEU A O 1
ATOM 1428 N N . ARG A 1 190 ? 11.605 -55.726 23.599 1.00 44.88 190 ARG A N 1
ATOM 1429 C CA . ARG A 1 190 ? 11.351 -57.170 23.591 1.00 44.88 190 ARG A CA 1
ATOM 1430 C C . ARG A 1 190 ? 12.689 -57.905 23.680 1.00 44.88 190 ARG A C 1
ATOM 1432 O O . ARG A 1 190 ? 13.359 -58.109 22.672 1.00 44.88 190 ARG A O 1
ATOM 1439 N N . ARG A 1 191 ? 13.078 -58.318 24.892 1.00 47.41 191 ARG A N 1
ATOM 1440 C CA . ARG A 1 191 ? 14.165 -59.292 25.103 1.00 47.41 191 ARG A CA 1
ATOM 1441 C C . ARG A 1 191 ? 13.809 -60.595 24.376 1.00 47.41 191 ARG A C 1
ATOM 1443 O O . ARG A 1 191 ? 12.808 -61.227 24.712 1.00 47.41 191 ARG A O 1
ATOM 1450 N N . ARG A 1 192 ? 14.614 -60.995 23.388 1.00 49.19 192 ARG A N 1
ATOM 1451 C CA . ARG A 1 192 ? 14.605 -62.368 22.862 1.00 49.19 192 ARG A CA 1
ATOM 1452 C C . ARG A 1 192 ? 15.464 -63.239 23.785 1.00 49.19 192 ARG A C 1
ATOM 1454 O O . ARG A 1 192 ? 16.545 -62.809 24.179 1.00 49.19 192 ARG A O 1
ATOM 1461 N N . ARG A 1 193 ? 14.904 -64.384 24.183 1.00 48.56 193 ARG A N 1
ATOM 1462 C CA . ARG A 1 193 ? 15.613 -65.485 24.847 1.00 48.56 193 ARG A CA 1
ATOM 1463 C C . ARG A 1 193 ? 16.483 -66.214 23.835 1.00 48.56 193 ARG A C 1
ATOM 1465 O O . ARG A 1 193 ? 16.056 -66.246 22.658 1.00 48.56 193 ARG A O 1
#